Protein 8FVT (pdb70)

B-factor: mean 85.94, std 16.68, range [50.38, 164.22]

Foldseek 3Di:
DLVVLVVLQVVLVVLQVVLVVLLVVLQVCVVVVPPPVVVLVVSLVVLVVSLVVLVVSLVVLVVVCVPPNDVSSVNSNVSSVSSNVSSVSSNVSSVD/DLVVLVVLQVVLVVLQVVLVVLLVVLLVCLVDVPQDPVRLVVSLVVLVVSLVVLVVSLVVLVVVCVVPVDPSSVVSNVSSVSSNVSSVSSNVSSVD

Structure (mmCIF, N/CA/C/O backbone):
data_8FVT
#
_entry.id   8FVT
#
_cell.length_a   67.678
_cell.length_b   67.678
_cell.length_c   82.374
_cell.angle_alpha   90.000
_cell.angle_beta   90.000
_cell.angle_gamma   90.000
#
_symmetry.space_group_name_H-M   'I 4'
#
loop_
_atom_site.group_PDB
_atom_site.id
_atom_site.type_symbol
_atom_site.label_atom_id
_atom_site.label_alt_id
_atom_site.label_comp_id
_atom_site.label_asym_id
_atom_site.label_entity_id
_atom_site.label_seq_id
_atom_site.pdbx_PDB_ins_code
_atom_site.Cartn_x
_atom_site.Cartn_y
_atom_site.Cartn_z
_atom_site.occupancy
_atom_site.B_iso_or_equiv
_atom_site.auth_seq_id
_atom_site.auth_comp_id
_atom_site.auth_asym_id
_atom_site.auth_atom_id
_atom_site.pdbx_PDB_model_num
ATOM 1 N N . LEU A 1 2 ? 23.86060 -46.15451 -6.24492 1.000 86.03518 2 LEU A N 1
ATOM 2 C CA . LEU A 1 2 ? 23.61189 -44.89271 -5.55859 1.000 88.60893 2 LEU A CA 1
ATOM 3 C C . LEU A 1 2 ? 22.91629 -43.85524 -6.43211 1.000 91.92960 2 LEU A C 1
ATOM 4 O O . LEU A 1 2 ? 22.12295 -43.06038 -5.92567 1.000 101.17931 2 LEU A O 1
ATOM 9 N N . GLU A 1 3 ? 23.25201 -43.81828 -7.72566 1.000 96.07240 3 GLU A N 1
ATOM 10 C CA . GLU A 1 3 ? 22.54521 -42.92780 -8.63845 1.000 95.19357 3 GLU A CA 1
ATOM 11 C C . GLU A 1 3 ? 21.06888 -43.27330 -8.70602 1.000 100.03705 3 GLU A C 1
ATOM 12 O O . GLU A 1 3 ? 20.23560 -42.39319 -8.94614 1.000 101.83987 3 GLU A O 1
ATOM 18 N N . GLU A 1 4 ? 20.72801 -44.54631 -8.49313 1.000 99.45664 4 GLU A N 1
ATOM 19 C CA . GLU A 1 4 ? 19.32388 -44.93383 -8.44308 1.000 95.68318 4 GLU A CA 1
ATOM 20 C C . GLU A 1 4 ? 18.66162 -44.42779 -7.16805 1.000 93.13842 4 GLU A C 1
ATOM 21 O O . GLU A 1 4 ? 17.47383 -44.08630 -7.17468 1.000 95.93403 4 GLU A O 1
ATOM 27 N N . GLU A 1 5 ? 19.40752 -44.37404 -6.06147 1.000 86.25813 5 GLU A N 1
ATOM 28 C CA . GLU A 1 5 ? 18.84662 -43.81255 -4.83709 1.000 81.48286 5 GLU A CA 1
ATOM 29 C C . GLU A 1 5 ? 18.63184 -42.31348 -4.98246 1.000 93.62527 5 GLU A C 1
ATOM 30 O O . GLU A 1 5 ? 17.63527 -41.76822 -4.49272 1.000 101.62273 5 GLU A O 1
ATOM 36 N N . ALA A 1 6 ? 19.55262 -41.63320 -5.67142 1.000 96.78569 6 ALA A N 1
ATOM 37 C CA . ALA A 1 6 ? 19.38832 -40.20777 -5.93188 1.000 91.87736 6 ALA A CA 1
ATOM 38 C C . ALA A 1 6 ? 18.23327 -39.94255 -6.88890 1.000 96.01563 6 ALA A C 1
ATOM 39 O O . ALA A 1 6 ? 17.57362 -38.90190 -6.78529 1.000 95.24871 6 ALA A O 1
ATOM 41 N N . ARG A 1 7 ? 17.97805 -40.86574 -7.82289 1.000 99.93501 7 ARG A N 1
ATOM 42 C CA . ARG A 1 7 ? 16.84476 -40.72106 -8.73362 1.000 99.76270 7 ARG A CA 1
ATOM 43 C C . ARG A 1 7 ? 15.51836 -40.83408 -7.98713 1.000 93.51932 7 ARG A C 1
ATOM 44 O O . ARG A 1 7 ? 14.56013 -40.11756 -8.30208 1.000 93.63968 7 ARG A O 1
ATOM 52 N N . GLU A 1 8 ? 15.43657 -41.73388 -7.00114 1.000 89.08118 8 GLU A N 1
ATOM 53 C CA . GLU A 1 8 ? 14.21388 -41.83615 -6.21023 1.000 88.99595 8 GLU A CA 1
ATOM 54 C C . GLU A 1 8 ? 14.06590 -40.65513 -5.26062 1.000 81.23151 8 GLU A C 1
ATOM 55 O O . GLU A 1 8 ? 12.94016 -40.23549 -4.96941 1.000 86.36373 8 GLU A O 1
ATOM 61 N N . LEU A 1 9 ? 15.18125 -40.11081 -4.76610 1.000 74.75557 9 LEU A N 1
ATOM 62 C CA . LEU A 1 9 ? 15.11128 -38.89014 -3.97008 1.000 67.02071 9 LEU A CA 1
ATOM 63 C C . LEU A 1 9 ? 14.62687 -37.71662 -4.80943 1.000 68.60927 9 LEU A C 1
ATOM 64 O O . LEU A 1 9 ? 13.75248 -36.95693 -4.37873 1.000 77.41692 9 LEU A O 1
ATOM 69 N N . ALA A 1 10 ? 15.17768 -37.55653 -6.01433 1.000 71.61043 10 ALA A N 1
ATOM 70 C CA . ALA A 1 10 ? 14.76447 -36.45546 -6.87854 1.000 68.90555 10 ALA A CA 1
ATOM 71 C C . ALA A 1 10 ? 13.29344 -36.57166 -7.25672 1.000 68.04071 10 ALA A C 1
ATOM 72 O O . ALA A 1 10 ? 12.53100 -35.60966 -7.11697 1.000 71.25873 10 ALA A O 1
ATOM 74 N N . GLU A 1 11 ? 12.87311 -37.74779 -7.72784 1.000 71.18480 11 GLU A N 1
ATOM 75 C CA . GLU A 1 11 ? 11.49089 -37.91065 -8.16490 1.000 69.12564 11 GLU A CA 1
ATOM 76 C C . GLU A 1 11 ? 10.51673 -37.67848 -7.01639 1.000 73.28560 11 GLU A C 1
ATOM 77 O O . GLU A 1 11 ? 9.43823 -37.10671 -7.21393 1.000 79.03364 11 GLU A O 1
ATOM 83 N N . GLU A 1 12 ? 10.88127 -38.10442 -5.80407 1.000 75.49512 12 GLU A N 1
ATOM 84 C CA . GLU A 1 12 ? 10.04370 -37.81724 -4.64311 1.000 71.16567 12 GLU A CA 1
ATOM 85 C C . GLU A 1 12 ? 9.99061 -36.32318 -4.34873 1.000 66.83930 12 GLU A C 1
ATOM 86 O O . GLU A 1 12 ? 8.95503 -35.81322 -3.90478 1.000 69.79352 12 GLU A O 1
ATOM 92 N N . ALA A 1 13 ? 11.09057 -35.60743 -4.58638 1.000 61.99599 13 ALA A N 1
ATOM 93 C CA . ALA A 1 13 ? 11.07110 -34.15813 -4.42703 1.000 61.36934 13 ALA A CA 1
ATOM 94 C C . ALA A 1 13 ? 10.17246 -33.49095 -5.46177 1.000 65.95191 13 ALA A C 1
ATOM 95 O O . ALA A 1 13 ? 9.44861 -32.54371 -5.13269 1.000 67.85279 13 ALA A O 1
ATOM 97 N N . ARG A 1 14 ? 10.20487 -33.96341 -6.71097 1.000 59.82388 14 ARG A N 1
ATOM 98 C CA . ARG A 1 14 ? 9.30559 -33.42520 -7.72752 1.000 62.62588 14 ARG A CA 1
ATOM 99 C C . ARG A 1 14 ? 7.85220 -33.55740 -7.29715 1.000 71.00466 14 ARG A C 1
ATOM 100 O O . ARG A 1 14 ? 7.02897 -32.67772 -7.57885 1.000 78.04230 14 ARG A O 1
ATOM 108 N N . GLU A 1 15 ? 7.51884 -34.65487 -6.61670 1.000 66.90863 15 GLU A N 1
ATOM 109 C CA . GLU A 1 15 ? 6.14805 -34.85893 -6.16771 1.000 58.17819 15 GLU A CA 1
ATOM 110 C C . GLU A 1 15 ? 5.76325 -33.82898 -5.11331 1.000 58.49039 15 GLU A C 1
ATOM 111 O O . GLU A 1 15 ? 4.74225 -33.14458 -5.24604 1.000 63.32795 15 GLU A O 1
ATOM 117 N N . VAL A 1 16 ? 6.58330 -33.68542 -4.06858 1.000 55.97039 16 VAL A N 1
ATOM 118 C CA . VAL A 1 16 ? 6.26683 -32.73336 -3.01126 1.000 61.95093 16 VAL A CA 1
ATOM 119 C C . VAL A 1 16 ? 6.36657 -31.29034 -3.49362 1.000 65.31725 16 VAL A C 1
ATOM 120 O O . VAL A 1 16 ? 5.67306 -30.41961 -2.95751 1.000 72.85405 16 VAL A O 1
ATOM 124 N N . ARG A 1 17 ? 7.19851 -31.00310 -4.49724 1.000 60.32651 17 ARG A N 1
ATOM 125 C CA . ARG A 1 17 ? 7.19532 -29.66235 -5.07568 1.000 56.86736 17 ARG A CA 1
ATOM 126 C C . ARG A 1 17 ? 5.85449 -29.35064 -5.72324 1.000 59.18278 17 ARG A C 1
ATOM 127 O O . ARG A 1 17 ? 5.20953 -28.35059 -5.38826 1.000 62.02411 17 ARG A O 1
ATOM 135 N N . ARG A 1 18 ? 5.42359 -30.19736 -6.66054 1.000 60.19959 18 ARG A N 1
ATOM 136 C CA . ARG A 1 18 ? 4.16439 -29.95588 -7.35563 1.000 63.34797 18 ARG A CA 1
ATOM 137 C C . ARG A 1 18 ? 3.00821 -29.84966 -6.37055 1.000 63.91856 18 ARG A C 1
ATOM 138 O O . ARG A 1 18 ? 2.17128 -28.94654 -6.47992 1.000 69.92443 18 ARG A O 1
ATOM 146 N N . ARG A 1 19 ? 2.96027 -30.75038 -5.38481 1.000 63.85219 19 ARG A N 1
ATOM 147 C CA . ARG A 1 19 ? 1.91135 -30.69156 -4.37084 1.000 61.24450 19 ARG A CA 1
ATOM 148 C C . ARG A 1 19 ? 1.98552 -29.41050 -3.54964 1.000 65.08553 19 ARG A C 1
ATOM 149 O O . ARG A 1 19 ? 0.94474 -28.85503 -3.18066 1.000 70.89817 19 ARG A O 1
ATOM 157 N N . ALA A 1 20 ? 3.19326 -28.92428 -3.25510 1.000 57.88138 20 ALA A N 1
ATOM 158 C CA . ALA A 1 20 ? 3.31029 -27.61906 -2.61673 1.000 58.63014 20 ALA A CA 1
ATOM 159 C C . ALA A 1 20 ? 2.88095 -26.50826 -3.55913 1.000 63.53778 20 ALA A C 1
ATOM 160 O O . ALA A 1 20 ? 2.26884 -25.52858 -3.12102 1.000 66.79967 20 ALA A O 1
ATOM 162 N N . GLU A 1 21 ? 3.19531 -26.64349 -4.84982 1.000 65.99895 21 GLU A N 1
ATOM 163 C CA . GLU A 1 21 ? 2.71696 -25.68304 -5.83779 1.000 69.15509 21 GLU A CA 1
ATOM 164 C C . GLU A 1 21 ? 1.19384 -25.64199 -5.86874 1.000 67.39689 21 GLU A C 1
ATOM 165 O O . GLU A 1 21 ? 0.59621 -24.56249 -5.94412 1.000 72.94505 21 GLU A O 1
ATOM 171 N N . GLU A 1 22 ? 0.54786 -26.80777 -5.79630 1.000 62.97639 22 GLU A N 1
ATOM 172 C CA . GLU A 1 22 ? -0.91065 -26.84676 -5.77421 1.000 61.29684 22 GLU A CA 1
ATOM 173 C C . GLU A 1 22 ? -1.45644 -26.21063 -4.50534 1.000 63.84837 22 GLU A C 1
ATOM 174 O O . GLU A 1 22 ? -2.38993 -25.40445 -4.55910 1.000 70.29900 22 GLU A O 1
ATOM 180 N N . LEU A 1 23 ? -0.88042 -26.56103 -3.35206 1.000 68.32811 23 LEU A N 1
ATOM 181 C CA . LEU A 1 23 ? -1.35326 -26.01676 -2.08156 1.000 70.28275 23 LEU A CA 1
ATOM 182 C C . LEU A 1 23 ? -1.16507 -24.50660 -2.01069 1.000 77.14157 23 LEU A C 1
ATOM 183 O O . LEU A 1 23 ? -2.02796 -23.79165 -1.48754 1.000 82.55862 23 LEU A O 1
ATOM 188 N N . ARG A 1 24 ? -0.03796 -24.00274 -2.51803 1.000 75.96794 24 ARG A N 1
ATOM 189 C CA . ARG A 1 24 ? 0.20805 -22.56452 -2.47881 1.000 77.75841 24 ARG A CA 1
ATOM 190 C C . ARG A 1 24 ? -0.84638 -21.80648 -3.27961 1.000 86.40290 24 ARG A C 1
ATOM 191 O O . ARG A 1 24 ? -1.40004 -20.80604 -2.80565 1.000 92.06124 24 ARG A O 1
ATOM 199 N N . ARG A 1 25 ? -1.13670 -22.27450 -4.49785 1.000 84.96551 25 ARG A N 1
ATOM 200 C CA . ARG A 1 25 ? -2.18591 -21.66585 -5.31142 1.000 76.19121 25 ARG A CA 1
ATOM 201 C C . ARG A 1 25 ? -3.52511 -21.66025 -4.58549 1.000 76.14443 25 ARG A C 1
ATOM 202 O O . ARG A 1 25 ? -4.22891 -20.64366 -4.58074 1.000 80.54863 25 ARG A O 1
ATOM 210 N N . ARG A 1 26 ? -3.89783 -22.78669 -3.96702 1.000 78.79767 26 ARG A N 1
ATOM 211 C CA . ARG A 1 26 ? -5.13821 -22.84186 -3.20221 1.000 82.19068 26 ARG A CA 1
ATOM 212 C C . ARG A 1 26 ? -5.14049 -21.82919 -2.06705 1.000 84.56862 26 ARG A C 1
ATOM 213 O O . ARG A 1 26 ? -6.19519 -21.28248 -1.72965 1.000 87.02807 26 ARG A O 1
ATOM 221 N N . ALA A 1 27 ? -3.97131 -21.55623 -1.47781 1.000 77.76367 27 ALA A N 1
ATOM 222 C CA . ALA A 1 27 ? -3.90117 -20.60296 -0.37762 1.000 83.11694 27 ALA A CA 1
ATOM 223 C C . ALA A 1 27 ? -3.93076 -19.16746 -0.88460 1.000 93.69914 27 ALA A C 1
ATOM 224 O O . ALA A 1 27 ? -4.57215 -18.30426 -0.27569 1.000 98.45458 27 ALA A O 1
ATOM 226 N N . GLU A 1 28 ? -3.25449 -18.89804 -2.00220 1.000 91.54685 28 GLU A N 1
ATOM 227 C CA . GLU A 1 28 ? -3.27249 -17.55572 -2.57216 1.000 87.63022 28 GLU A CA 1
ATOM 228 C C . GLU A 1 28 ? -4.67162 -17.17095 -3.03598 1.000 91.85817 28 GLU A C 1
ATOM 229 O O . GLU A 1 28 ? -5.14557 -16.06488 -2.74561 1.000 87.68422 28 GLU A O 1
ATOM 235 N N . GLU A 1 29 ? -5.34998 -18.07310 -3.75579 1.000 97.51343 29 GLU A N 1
ATOM 236 C CA . GLU A 1 29 ? -6.73571 -17.81158 -4.13037 1.000 104.15077 29 GLU A CA 1
ATOM 237 C C . GLU A 1 29 ? -7.60545 -17.60651 -2.89929 1.000 103.29802 29 GLU A C 1
ATOM 238 O O . GLU A 1 29 ? -8.59652 -16.87084 -2.95344 1.000 107.54109 29 GLU A O 1
ATOM 244 N N . ALA A 1 30 ? -7.24593 -18.24210 -1.78221 1.000 93.51549 30 ALA A N 1
ATOM 245 C CA . ALA A 1 30 ? -8.05256 -18.14575 -0.57197 1.000 90.32588 30 ALA A CA 1
ATOM 246 C C . ALA A 1 30 ? -7.92079 -16.77481 0.08400 1.000 97.84725 30 ALA A C 1
ATOM 247 O O . ALA A 1 30 ? -8.91146 -16.21690 0.57288 1.000 105.02258 30 ALA A O 1
ATOM 249 N N . ARG A 1 31 ? -6.70879 -16.21391 0.11341 1.000 94.93166 31 ARG A N 1
ATOM 250 C CA . ARG A 1 31 ? -6.54156 -14.89336 0.71407 1.000 97.20019 31 ARG A CA 1
ATOM 251 C C . ARG A 1 31 ? -7.21846 -13.82466 -0.13111 1.000 102.04355 31 ARG A C 1
ATOM 252 O O . ARG A 1 31 ? -7.88171 -12.92463 0.39644 1.000 109.55255 31 ARG A O 1
ATOM 260 N N . GLU A 1 32 ? -7.05906 -13.90916 -1.45080 1.000 99.70070 32 GLU A N 1
ATOM 261 C CA . GLU A 1 32 ? -7.68423 -12.93374 -2.33479 1.000 104.97767 32 GLU A CA 1
ATOM 262 C C . GLU A 1 32 ? -9.20335 -13.06257 -2.34800 1.000 101.39101 32 GLU A C 1
ATOM 263 O O . GLU A 1 32 ? -9.90347 -12.05215 -2.48081 1.000 109.09125 32 GLU A O 1
ATOM 269 N N . THR A 1 33 ? -9.73382 -14.27549 -2.17989 1.000 96.41313 33 THR A N 1
ATOM 270 C CA . THR A 1 33 ? -11.18353 -14.42797 -2.10626 1.000 97.50061 33 THR A CA 1
ATOM 271 C C . THR A 1 33 ? -11.72212 -13.97621 -0.75473 1.000 96.45559 33 THR A C 1
ATOM 272 O O . THR A 1 33 ? -12.86931 -13.52356 -0.66162 1.000 100.03206 33 THR A O 1
ATOM 276 N N . GLY A 1 34 ? -10.91312 -14.07591 0.29482 1.000 96.57735 34 GLY A N 1
ATOM 277 C CA . GLY A 1 34 ? -11.37019 -13.73882 1.62484 1.000 94.74472 34 GLY A CA 1
ATOM 278 C C . GLY A 1 34 ? -12.20761 -14.79884 2.30120 1.000 98.18263 34 GLY A C 1
ATOM 279 O O . GLY A 1 34 ? -12.74947 -14.53720 3.38228 1.000 100.95728 34 GLY A O 1
ATOM 280 N N . GLU A 1 35 ? -12.32041 -15.98810 1.71022 1.000 97.73247 35 GLU A N 1
ATOM 281 C CA . GLU A 1 35 ? -13.15507 -17.06049 2.24931 1.000 102.92991 35 GLU A CA 1
ATOM 282 C C . GLU A 1 35 ? -12.53538 -17.57191 3.54569 1.000 103.99669 35 GLU A C 1
ATOM 283 O O . GLU A 1 35 ? -11.56556 -18.33261 3.52851 1.000 96.05068 35 GLU A O 1
ATOM 289 N N . ALA A 1 36 ? -13.10699 -17.16685 4.67839 1.000 107.82718 36 ALA A N 1
ATOM 290 C CA . ALA A 1 36 ? -12.56454 -17.49719 5.99696 1.000 100.82551 36 ALA A CA 1
ATOM 291 C C . ALA A 1 36 ? -13.07657 -18.84578 6.49977 1.000 93.91070 36 ALA A C 1
ATOM 292 O O . ALA A 1 36 ? -13.36897 -19.01638 7.68162 1.000 89.35660 36 ALA A O 1
ATOM 294 N N . SER A 1 37 ? -13.18589 -19.81755 5.59363 1.000 78.97015 37 SER A N 1
ATOM 295 C CA . SER A 1 37 ? -13.53841 -21.18651 5.96207 1.000 73.16915 37 SER A CA 1
ATOM 296 C C . SER A 1 37 ? -12.43589 -21.74160 6.85036 1.000 86.11402 37 SER A C 1
ATOM 297 O O . SER A 1 37 ? -11.40638 -22.21388 6.36194 1.000 91.27185 37 SER A O 1
ATOM 300 N N . GLU A 1 38 ? -12.65353 -21.67641 8.16685 1.000 87.98862 38 GLU A N 1
ATOM 301 C CA . GLU A 1 38 ? -11.60021 -22.00136 9.12303 1.000 90.43572 38 GLU A CA 1
ATOM 302 C C . GLU A 1 38 ? -11.11388 -23.43376 8.94768 1.000 92.27949 38 GLU A C 1
ATOM 303 O O . GLU A 1 38 ? -9.92780 -23.72639 9.13931 1.000 92.44401 38 GLU A O 1
ATOM 309 N N . GLU A 1 39 ? -12.02426 -24.34045 8.59356 1.000 84.84078 39 GLU A N 1
ATOM 310 C CA . GLU A 1 39 ? -11.64101 -25.72092 8.32567 1.000 76.02782 39 GLU A CA 1
ATOM 311 C C . GLU A 1 39 ? -10.71553 -25.79741 7.11688 1.000 77.97116 39 GLU A C 1
ATOM 312 O O . GLU A 1 39 ? -9.68349 -26.47725 7.15014 1.000 76.05008 39 GLU A O 1
ATOM 318 N N . HIS A 1 40 ? -11.07754 -25.09826 6.04159 1.000 80.46659 40 HIS A N 1
ATOM 319 C CA . HIS A 1 40 ? -10.26805 -25.12188 4.82953 1.000 87.10216 40 HIS A CA 1
ATOM 320 C C . HIS A 1 40 ? -8.93858 -24.41546 5.05388 1.000 86.22338 40 HIS A C 1
ATOM 321 O O . HIS A 1 40 ? -7.89707 -24.87334 4.56972 1.000 91.58278 40 HIS A O 1
ATOM 328 N N . ALA A 1 41 ? -8.95246 -23.30798 5.80149 1.000 77.00936 41 ALA A N 1
ATOM 329 C CA . ALA A 1 41 ? -7.71430 -22.59119 6.09168 1.000 70.47020 41 ALA A CA 1
ATOM 330 C C . ALA A 1 41 ? -6.76452 -23.43936 6.92610 1.000 77.27375 41 ALA A C 1
ATOM 331 O O . ALA A 1 41 ? -5.55981 -23.49078 6.64969 1.000 79.01820 41 ALA A O 1
ATOM 333 N N . ALA A 1 42 ? -7.28800 -24.11924 7.94832 1.000 79.36121 42 ALA A N 1
ATOM 334 C CA . ALA A 1 42 ? -6.43352 -24.93440 8.80244 1.000 75.64415 42 ALA A CA 1
ATOM 335 C C . ALA A 1 42 ? -6.01278 -26.23095 8.12267 1.000 76.93016 42 ALA A C 1
ATOM 336 O O . ALA A 1 42 ? -4.92889 -26.75049 8.40937 1.000 81.39107 42 ALA A O 1
ATOM 338 N N . ALA A 1 43 ? -6.84216 -26.76580 7.22440 1.000 73.72968 43 ALA A N 1
ATOM 339 C CA . ALA A 1 43 ? -6.46039 -27.97867 6.50718 1.000 74.73647 43 ALA A CA 1
ATOM 340 C C . ALA A 1 43 ? -5.31771 -27.70999 5.53425 1.000 72.20233 43 ALA A C 1
ATOM 341 O O . ALA A 1 43 ? -4.37650 -28.50589 5.43633 1.000 72.52626 43 ALA A O 1
ATOM 343 N N . LEU A 1 44 ? -5.38539 -26.59841 4.79973 1.000 72.41318 44 LEU A N 1
ATOM 344 C CA . LEU A 1 44 ? -4.27281 -26.22332 3.93370 1.000 68.81634 44 LEU A CA 1
ATOM 345 C C . LEU A 1 44 ? -3.01038 -25.96892 4.74550 1.000 71.32747 44 LEU A C 1
ATOM 346 O O . LEU A 1 44 ? -1.92082 -26.42391 4.37590 1.000 70.23825 44 LEU A O 1
ATOM 351 N N . LEU A 1 45 ? -3.14123 -25.24092 5.85635 1.000 74.25552 45 LEU A N 1
ATOM 352 C CA . LEU A 1 45 ? -2.00479 -25.01142 6.74174 1.000 71.12908 45 LEU A CA 1
ATOM 353 C C . LEU A 1 45 ? -1.38973 -26.32419 7.21004 1.000 73.80441 45 LEU A C 1
ATOM 354 O O . LEU A 1 45 ? -0.16243 -26.48223 7.19582 1.000 70.67455 45 LEU A O 1
ATOM 359 N N . ALA A 1 46 ? -2.22760 -27.28081 7.62034 1.000 71.35603 46 ALA A N 1
ATOM 360 C CA . ALA A 1 46 ? -1.71742 -28.55922 8.10648 1.000 64.87347 46 ALA A CA 1
ATOM 361 C C . ALA A 1 46 ? -0.95757 -29.30411 7.01645 1.000 67.70887 46 ALA A C 1
ATOM 362 O O . ALA A 1 46 ? 0.17707 -29.74482 7.23321 1.000 73.24951 46 ALA A O 1
ATOM 364 N N . GLU A 1 47 ? -1.56272 -29.44991 5.83163 1.000 66.52080 47 GLU A N 1
ATOM 365 C CA . GLU A 1 47 ? -0.91218 -30.21451 4.77074 1.000 67.30789 47 GLU A CA 1
ATOM 366 C C . GLU A 1 47 ? 0.32339 -29.49804 4.23959 1.000 70.08473 47 GLU A C 1
ATOM 367 O O . GLU A 1 47 ? 1.25454 -30.15231 3.75847 1.000 73.42757 47 GLU A O 1
ATOM 373 N N . ALA A 1 48 ? 0.35448 -28.16467 4.31405 1.000 64.28058 48 ALA A N 1
ATOM 374 C CA . ALA A 1 48 ? 1.55660 -27.43559 3.92061 1.000 59.19935 48 ALA A CA 1
ATOM 375 C C . ALA A 1 48 ? 2.67522 -27.62698 4.93645 1.000 60.83219 48 ALA A C 1
ATOM 376 O O . ALA A 1 48 ? 3.84124 -27.79619 4.56072 1.000 63.22797 48 ALA A O 1
ATOM 378 N N . ALA A 1 49 ? 2.34143 -27.59589 6.22811 1.000 64.25324 49 ALA A N 1
ATOM 379 C CA . ALA A 1 49 ? 3.34939 -27.83404 7.25491 1.000 62.65092 49 ALA A CA 1
ATOM 380 C C . ALA A 1 49 ? 3.94842 -29.22749 7.12618 1.000 63.28341 49 ALA A C 1
ATOM 381 O O . ALA A 1 49 ? 5.17282 -29.38986 7.18261 1.000 66.15554 49 ALA A O 1
ATOM 383 N N . VAL A 1 50 ? 3.09898 -30.24271 6.95357 1.000 60.43909 50 VAL A N 1
ATOM 384 C CA . VAL A 1 50 ? 3.57978 -31.61278 6.80192 1.000 59.33519 50 VAL A CA 1
ATOM 385 C C . VAL A 1 50 ? 4.38902 -31.76490 5.51788 1.000 68.16367 50 VAL A C 1
ATOM 386 O O . VAL A 1 50 ? 5.42549 -32.44101 5.49760 1.000 69.36864 50 VAL A O 1
ATOM 390 N N . LEU A 1 51 ? 3.93432 -31.14373 4.42763 1.000 68.90937 51 LEU A N 1
ATOM 391 C CA . LEU A 1 51 ? 4.69867 -31.19579 3.18680 1.000 58.18133 51 LEU A CA 1
ATOM 392 C C . LEU A 1 51 ? 6.08501 -30.59412 3.37639 1.000 63.59807 51 LEU A C 1
ATOM 393 O O . LEU A 1 51 ? 7.06203 -31.07118 2.78687 1.000 65.56462 51 LEU A O 1
ATOM 398 N N . GLU A 1 52 ? 6.19412 -29.55341 4.20828 1.000 59.83386 52 GLU A N 1
ATOM 399 C CA . GLU A 1 52 ? 7.49883 -28.95026 4.46511 1.000 66.88613 52 GLU A CA 1
ATOM 400 C C . GLU A 1 52 ? 8.41116 -29.92393 5.20187 1.000 68.84501 52 GLU A C 1
ATOM 401 O O . GLU A 1 52 ? 9.57499 -30.10523 4.82396 1.000 70.83990 52 GLU A O 1
ATOM 407 N N . LEU A 1 53 ? 7.89458 -30.56599 6.25549 1.000 66.05318 53 LEU A N 1
ATOM 408 C CA . LEU A 1 53 ? 8.69223 -31.53863 6.99660 1.000 56.53057 53 LEU A CA 1
ATOM 409 C C . LEU A 1 53 ? 9.17284 -32.66544 6.09221 1.000 63.03211 53 LEU A C 1
ATOM 410 O O . LEU A 1 53 ? 10.31608 -33.11793 6.21416 1.000 69.16308 53 LEU A O 1
ATOM 415 N N . LYS A 1 54 ? 8.31932 -33.12648 5.17219 1.000 61.43263 54 LYS A N 1
ATOM 416 C CA . LYS A 1 54 ? 8.76197 -34.10285 4.18119 1.000 56.24455 54 LYS A CA 1
ATOM 417 C C . LYS A 1 54 ? 9.87252 -33.53029 3.31070 1.000 60.61507 54 LYS A C 1
ATOM 418 O O . LYS A 1 54 ? 10.84369 -34.22594 2.99167 1.000 60.11445 54 LYS A O 1
ATOM 424 N N . ALA A 1 55 ? 9.75120 -32.25708 2.92484 1.000 60.96264 55 ALA A N 1
ATOM 425 C CA . ALA A 1 55 ? 10.77780 -31.63648 2.09486 1.000 61.41695 55 ALA A CA 1
ATOM 426 C C . ALA A 1 55 ? 12.09493 -31.49285 2.84240 1.000 56.46933 55 ALA A C 1
ATOM 427 O O . ALA A 1 55 ? 13.16223 -31.68464 2.25187 1.000 65.22428 55 ALA A O 1
ATOM 429 N N . VAL A 1 56 ? 12.04182 -31.15576 4.13155 1.000 53.05191 56 VAL A N 1
ATOM 430 C CA . VAL A 1 56 ? 13.25812 -31.08028 4.93458 1.000 57.50733 56 VAL A CA 1
ATOM 431 C C . VAL A 1 56 ? 13.89864 -32.45668 5.07191 1.000 68.82170 56 VAL A C 1
ATOM 432 O O . VAL A 1 56 ? 15.12370 -32.59714 4.96632 1.000 74.30315 56 VAL A O 1
ATOM 436 N N . LEU A 1 57 ? 13.08807 -33.49327 5.31427 1.000 69.72830 57 LEU A N 1
ATOM 437 C CA . LEU A 1 57 ? 13.63047 -34.84760 5.38496 1.000 66.79293 57 LEU A CA 1
ATOM 438 C C . LEU A 1 57 ? 14.27809 -35.24294 4.06405 1.000 66.42373 57 LEU A C 1
ATOM 439 O O . LEU A 1 57 ? 15.39820 -35.76691 4.04355 1.000 69.62457 57 LEU A O 1
ATOM 444 N N . LEU A 1 58 ? 13.59414 -34.97950 2.94866 1.000 61.48887 58 LEU A N 1
ATOM 445 C CA . LEU A 1 58 ? 14.17427 -35.25682 1.64014 1.000 60.41627 58 LEU A CA 1
ATOM 446 C C . LEU A 1 58 ? 15.45542 -34.45538 1.43122 1.000 70.34777 58 LEU A C 1
ATOM 447 O O . LEU A 1 58 ? 16.43872 -34.96955 0.88301 1.000 78.02782 58 LEU A O 1
ATOM 452 N N . GLU A 1 59 ? 15.46046 -33.19456 1.87323 1.000 69.42458 59 GLU A N 1
ATOM 453 C CA . GLU A 1 59 ? 16.63604 -32.33707 1.73516 1.000 74.78646 59 GLU A CA 1
ATOM 454 C C . GLU A 1 59 ? 17.84855 -32.95185 2.42242 1.000 76.88718 59 GLU A C 1
ATOM 455 O O . GLU A 1 59 ? 18.89105 -33.17995 1.79608 1.000 75.49704 59 GLU A O 1
ATOM 461 N N . LEU A 1 60 ? 17.72480 -33.22705 3.72334 1.000 71.54588 60 LEU A N 1
ATOM 462 C CA . LEU A 1 60 ? 18.85493 -33.73947 4.48699 1.000 65.36013 60 LEU A CA 1
ATOM 463 C C . LEU A 1 60 ? 19.26625 -35.12532 4.01654 1.000 73.52402 60 LEU A C 1
ATOM 464 O O . LEU A 1 60 ? 20.43965 -35.49437 4.13589 1.000 75.93970 60 LEU A O 1
ATOM 469 N N . GLU A 1 61 ? 18.32274 -35.90695 3.48864 1.000 76.54065 61 GLU A N 1
ATOM 470 C CA . GLU A 1 61 ? 18.68983 -37.19389 2.91231 1.000 77.97477 61 GLU A CA 1
ATOM 471 C C . GLU A 1 61 ? 19.51187 -37.00240 1.64572 1.000 78.59110 61 GLU A C 1
ATOM 472 O O . GLU A 1 61 ? 20.41140 -37.79820 1.35528 1.000 83.90834 61 GLU A O 1
ATOM 478 N N . ALA A 1 62 ? 19.22340 -35.94514 0.88507 1.000 74.75205 62 ALA A N 1
ATOM 479 C CA . ALA A 1 62 ? 20.04330 -35.63369 -0.27980 1.000 76.07376 62 ALA A CA 1
ATOM 480 C C . ALA A 1 62 ? 21.42941 -35.15806 0.13504 1.000 80.02528 62 ALA A C 1
ATOM 481 O O . ALA A 1 62 ? 22.42500 -35.48529 -0.52204 1.000 85.86362 62 ALA A O 1
ATOM 483 N N . ARG A 1 63 ? 21.51518 -34.37960 1.21837 1.000 80.98511 63 ARG A N 1
ATOM 484 C CA . ARG A 1 63 ? 22.82186 -34.00720 1.75123 1.000 82.20296 63 ARG A CA 1
ATOM 485 C C . ARG A 1 63 ? 23.61488 -35.24632 2.14690 1.000 84.97960 63 ARG A C 1
ATOM 486 O O . ARG A 1 63 ? 24.82453 -35.32212 1.90492 1.000 90.64601 63 ARG A O 1
ATOM 494 N N . ARG A 1 64 ? 22.94496 -36.23821 2.74043 1.000 79.97143 64 ARG A N 1
ATOM 495 C CA . ARG A 1 64 ? 23.63460 -37.46667 3.11805 1.000 82.67302 64 ARG A CA 1
ATOM 496 C C . ARG A 1 64 ? 24.10384 -38.22522 1.88078 1.000 83.89600 64 ARG A C 1
ATOM 497 O O . ARG A 1 64 ? 25.22068 -38.75510 1.85634 1.000 88.70806 64 ARG A O 1
ATOM 505 N N . LEU A 1 65 ? 23.27388 -38.26509 0.83427 1.000 83.92706 65 LEU A N 1
ATOM 506 C CA . LEU A 1 65 ? 23.65348 -38.90937 -0.41968 1.000 84.11769 65 LEU A CA 1
ATOM 507 C C . LEU A 1 65 ? 24.66218 -38.09983 -1.22026 1.000 83.08875 65 LEU A C 1
ATOM 508 O O . LEU A 1 65 ? 25.13590 -38.58016 -2.25616 1.000 86.84066 65 LEU A O 1
ATOM 513 N N . LEU A 1 66 ? 24.98290 -36.88621 -0.78560 1.000 84.41697 66 LEU A N 1
ATOM 514 C CA . LEU A 1 66 ? 26.03444 -36.10077 -1.41298 1.000 84.91762 66 LEU A CA 1
ATOM 515 C C . LEU A 1 66 ? 27.33602 -36.16452 -0.62663 1.000 87.31805 66 LEU A C 1
ATOM 516 O O . LEU A 1 66 ? 28.41609 -36.07611 -1.22216 1.000 82.83884 66 LEU A O 1
ATOM 521 N N . LYS A 1 67 ? 27.24701 -36.34001 0.69682 1.000 92.03753 67 LYS A N 1
ATOM 522 C CA . LYS A 1 67 ? 28.42098 -36.69083 1.49124 1.000 92.48687 67 LYS A CA 1
ATOM 523 C C . LYS A 1 67 ? 29.06690 -37.95903 0.94900 1.000 98.27603 67 LYS A C 1
ATOM 524 O O . LYS A 1 67 ? 30.24590 -37.96116 0.57515 1.000 108.11029 67 LYS A O 1
ATOM 530 N N . GLU A 1 68 ? 28.30500 -39.04795 0.89099 1.000 89.60471 68 GLU A N 1
ATOM 531 C CA . GLU A 1 68 ? 28.70718 -40.17530 0.06801 1.000 85.02389 68 GLU A CA 1
ATOM 532 C C . GLU A 1 68 ? 28.63655 -39.76735 -1.39928 1.000 89.29785 68 GLU A C 1
ATOM 533 O O . GLU A 1 68 ? 27.91015 -38.84245 -1.77343 1.000 93.72074 68 GLU A O 1
ATOM 539 N N . SER A 1 69 ? 29.40800 -40.46206 -2.23477 1.000 88.35911 69 SER A N 1
ATOM 540 C CA . SER A 1 69 ? 29.47341 -40.12416 -3.65255 1.000 97.80473 69 SER A CA 1
ATOM 541 C C . SER A 1 69 ? 29.90592 -38.67684 -3.85500 1.000 105.14377 69 SER A C 1
ATOM 542 O O . SER A 1 69 ? 31.07402 -38.32977 -3.64746 1.000 97.79153 69 SER A O 1
ATOM 545 N N . GLY A 1 70 ? 28.96237 -37.82492 -4.24328 1.000 109.03861 70 GLY A N 1
ATOM 546 C CA . GLY A 1 70 ? 29.27958 -36.45958 -4.60418 1.000 109.23311 70 GLY A CA 1
ATOM 547 C C . GLY A 1 70 ? 29.02996 -36.19616 -6.07404 1.000 113.68152 70 GLY A C 1
ATOM 548 O O . GLY A 1 70 ? 29.67641 -35.33332 -6.67614 1.000 108.64935 70 GLY A O 1
ATOM 549 N N . GLY A 1 71 ? 28.08230 -36.94043 -6.66483 1.000 110.82967 71 GLY A N 1
ATOM 550 C CA . GLY A 1 71 ? 27.80940 -36.82933 -8.08178 1.000 106.66108 71 GLY A CA 1
ATOM 551 C C . GLY A 1 71 ? 26.79622 -35.74604 -8.41992 1.000 112.52446 71 GLY A C 1
ATOM 552 O O . GLY A 1 71 ? 26.18484 -35.12784 -7.54777 1.000 113.01780 71 GLY A O 1
ATOM 553 N N . GLU A 1 72 ? 26.62898 -35.52544 -9.72781 1.000 108.75707 72 GLU A N 1
ATOM 554 C CA . GLU A 1 72 ? 25.68467 -34.51761 -10.19938 1.000 110.12584 72 GLU A CA 1
ATOM 555 C C . GLU A 1 72 ? 24.23934 -34.94973 -9.97904 1.000 109.17091 72 GLU A C 1
ATOM 556 O O . GLU A 1 72 ? 23.36110 -34.09731 -9.79910 1.000 99.28957 72 GLU A O 1
ATOM 562 N N . VAL A 1 73 ? 23.97358 -36.25922 -9.98479 1.000 112.15276 73 VAL A N 1
ATOM 563 C CA . VAL A 1 73 ? 22.61035 -36.73883 -9.78042 1.000 104.70387 73 VAL A CA 1
ATOM 564 C C . VAL A 1 73 ? 22.16954 -36.51621 -8.33847 1.000 96.76888 73 VAL A C 1
ATOM 565 O O . VAL A 1 73 ? 21.00019 -36.20210 -8.08370 1.000 93.26945 73 VAL A O 1
ATOM 569 N N . ALA A 1 74 ? 23.08356 -36.66769 -7.37515 1.000 96.18600 74 ALA A N 1
ATOM 570 C CA . ALA A 1 74 ? 22.78199 -36.28111 -6.00410 1.000 94.20457 74 ALA A CA 1
ATOM 571 C C . ALA A 1 74 ? 22.68158 -34.77172 -5.87140 1.000 92.80787 74 ALA A C 1
ATOM 572 O O . ALA A 1 74 ? 21.86452 -34.27308 -5.08969 1.000 85.48458 74 ALA A O 1
ATOM 574 N N . ARG A 1 75 ? 23.49439 -34.03792 -6.63306 1.000 99.07232 75 ARG A N 1
ATOM 575 C CA . ARG A 1 75 ? 23.42649 -32.58312 -6.60792 1.000 95.04976 75 ARG A CA 1
ATOM 576 C C . ARG A 1 75 ? 22.06945 -32.09301 -7.09325 1.000 86.59753 75 ARG A C 1
ATOM 577 O O . ARG A 1 75 ? 21.43032 -31.26089 -6.43943 1.000 91.14553 75 ARG A O 1
ATOM 585 N N . GLU A 1 76 ? 21.60538 -32.60883 -8.23424 1.000 83.55474 76 GLU A N 1
ATOM 586 C CA . GLU A 1 76 ? 20.30125 -32.19698 -8.74263 1.000 82.56365 76 GLU A CA 1
ATOM 587 C C . GLU A 1 76 ? 19.18438 -32.58157 -7.77760 1.000 81.70814 76 GLU A C 1
ATOM 588 O O . GLU A 1 76 ? 18.22725 -31.82051 -7.59738 1.000 85.01883 76 GLU A O 1
ATOM 594 N N . ALA A 1 77 ? 19.29377 -33.74586 -7.13108 1.000 78.21325 77 ALA A N 1
ATOM 595 C CA . ALA A 1 77 ? 18.27379 -34.13982 -6.16359 1.000 72.41572 77 ALA A CA 1
ATOM 596 C C . ALA A 1 77 ? 18.23883 -33.19605 -4.97038 1.000 69.62503 77 ALA A C 1
ATOM 597 O O . ALA A 1 77 ? 17.20044 -33.06460 -4.31236 1.000 68.72255 77 ALA A O 1
ATOM 599 N N . LEU A 1 78 ? 19.36105 -32.54008 -4.66741 1.000 77.16774 78 LEU A N 1
ATOM 600 C CA . LEU A 1 78 ? 19.38107 -31.59870 -3.55215 1.000 80.98968 78 LEU A CA 1
ATOM 601 C C . LEU A 1 78 ? 18.69087 -30.29478 -3.92994 1.000 79.68664 78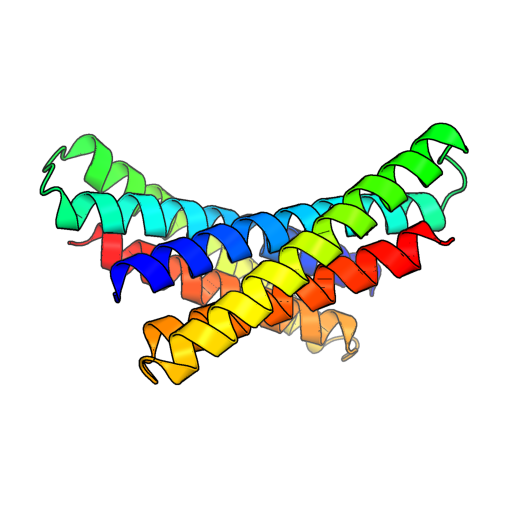 LEU A C 1
ATOM 602 O O . LEU A 1 78 ? 17.92744 -29.73134 -3.13535 1.000 77.30929 78 LEU A O 1
ATOM 607 N N . GLU A 1 79 ? 18.94976 -29.79954 -5.14088 1.000 81.27776 79 GLU A N 1
ATOM 608 C CA . GLU A 1 79 ? 18.28075 -28.58665 -5.59121 1.000 78.21602 79 GLU A CA 1
ATOM 609 C C . GLU A 1 79 ? 16.77264 -28.78299 -5.62820 1.000 80.39759 79 GLU A C 1
ATOM 610 O O . GLU A 1 79 ? 16.01964 -27.93229 -5.14231 1.000 82.61196 79 GLU A O 1
ATOM 616 N N . LEU A 1 80 ? 16.31411 -29.91094 -6.18294 1.000 83.22046 80 LEU A N 1
ATOM 617 C CA . LEU A 1 80 ? 14.88093 -30.17243 -6.26301 1.000 76.35664 80 LEU A CA 1
ATOM 618 C C . LEU A 1 80 ? 14.24739 -30.25066 -4.88251 1.000 72.26737 80 LEU A C 1
ATOM 619 O O . LEU A 1 80 ? 13.12137 -29.77926 -4.69776 1.000 72.56982 80 LEU A O 1
ATOM 624 N N . ALA A 1 81 ? 14.94566 -30.83802 -3.90803 1.000 72.78340 81 ALA A N 1
ATOM 625 C CA . ALA A 1 81 ? 14.44111 -30.83396 -2.54057 1.000 72.79425 81 ALA A CA 1
ATOM 626 C C . ALA A 1 81 ? 14.38056 -29.41761 -1.98583 1.000 74.86060 81 ALA A C 1
ATOM 627 O O . ALA A 1 81 ? 13.39863 -29.04354 -1.33502 1.000 82.55181 81 ALA A O 1
ATOM 629 N N . ARG A 1 82 ? 15.41955 -28.61469 -2.23509 1.000 75.56242 82 ARG A N 1
ATOM 630 C CA . ARG A 1 82 ? 15.41508 -27.23432 -1.76053 1.000 78.69968 82 ARG A CA 1
ATOM 631 C C . ARG A 1 82 ? 14.25618 -26.45086 -2.36600 1.000 76.09011 82 ARG A C 1
ATOM 632 O O . ARG A 1 82 ? 13.54443 -25.73150 -1.65403 1.000 75.13053 82 ARG A O 1
ATOM 640 N N . GLU A 1 83 ? 14.04395 -26.58794 -3.67930 1.000 73.54450 83 GLU A N 1
ATOM 641 C CA . GLU A 1 83 ? 12.91198 -25.92467 -4.32160 1.000 72.85890 83 GLU A CA 1
ATOM 642 C C . GLU A 1 83 ? 11.59675 -26.35246 -3.68416 1.000 76.22921 83 GLU A C 1
ATOM 643 O O . GLU A 1 83 ? 10.74813 -25.50863 -3.36989 1.000 78.03119 83 GLU A O 1
ATOM 649 N N . ALA A 1 84 ? 11.41824 -27.66043 -3.47140 1.000 73.10422 84 ALA A N 1
ATOM 650 C CA . ALA A 1 84 ? 10.21630 -28.14757 -2.80274 1.000 70.01755 84 ALA A CA 1
ATOM 651 C C . ALA A 1 84 ? 10.07574 -27.54568 -1.41047 1.000 77.44393 84 ALA A C 1
ATOM 652 O O . ALA A 1 84 ? 8.97180 -27.16020 -1.00765 1.000 77.98605 84 ALA A O 1
ATOM 654 N N . ARG A 1 85 ? 11.18108 -27.45066 -0.66145 1.000 82.43232 85 ARG A N 1
ATOM 655 C CA . ARG A 1 85 ? 11.12646 -26.80682 0.64973 1.000 80.24722 85 ARG A CA 1
ATOM 656 C C . ARG A 1 85 ? 10.69875 -25.35235 0.52396 1.000 85.10432 85 ARG A C 1
ATOM 657 O O . ARG A 1 85 ? 9.90874 -24.85555 1.33562 1.000 83.12945 85 ARG A O 1
ATOM 665 N N . ARG A 1 86 ? 11.21010 -24.65444 -0.49131 1.000 79.16411 86 ARG A N 1
ATOM 666 C CA . ARG A 1 86 ? 10.85937 -23.25138 -0.66413 1.000 71.42307 86 ARG A CA 1
ATOM 667 C C . ARG A 1 86 ? 9.40804 -23.09079 -1.09226 1.000 76.03478 86 ARG A C 1
ATOM 668 O O . ARG A 1 86 ? 8.70829 -22.19807 -0.60079 1.000 83.61120 86 ARG A O 1
ATOM 676 N N . GLU A 1 87 ? 8.93064 -23.94486 -1.99886 1.000 73.09043 87 GLU A N 1
ATOM 677 C CA . GLU A 1 87 ? 7.52772 -23.86011 -2.38551 1.000 78.61564 87 GLU A CA 1
ATOM 678 C C . GLU A 1 87 ? 6.60383 -24.20685 -1.22551 1.000 82.44600 87 GLU A C 1
ATOM 679 O O . GLU A 1 87 ? 5.48802 -23.67956 -1.14580 1.000 85.95871 87 GLU A O 1
ATOM 685 N N . ALA A 1 88 ? 7.04597 -25.07911 -0.31701 1.000 74.55436 88 ALA A N 1
ATOM 686 C CA . ALA A 1 88 ? 6.21232 -25.42384 0.82941 1.000 76.48786 88 ALA A CA 1
ATOM 687 C C . ALA A 1 88 ? 6.16744 -24.28806 1.84596 1.000 87.17422 88 ALA A C 1
ATOM 688 O O . ALA A 1 88 ? 5.10601 -24.00044 2.41234 1.000 92.57642 88 ALA A O 1
ATOM 690 N N . ARG A 1 89 ? 7.30965 -23.63723 2.09993 1.000 86.55356 89 ARG A N 1
ATOM 691 C CA . ARG A 1 89 ? 7.32051 -22.48377 2.99765 1.000 82.56511 89 ARG A CA 1
ATOM 692 C C . ARG A 1 89 ? 6.42682 -21.36872 2.47091 1.000 79.24763 89 ARG A C 1
ATOM 693 O O . ARG A 1 89 ? 5.80553 -20.64428 3.25714 1.000 78.52612 89 ARG A O 1
ATOM 701 N N . GLU A 1 90 ? 6.34681 -21.21825 1.14609 1.000 74.11718 90 GLU A N 1
ATOM 702 C CA . GLU A 1 90 ? 5.45282 -20.22026 0.56982 1.000 73.31531 90 GLU A CA 1
ATOM 703 C C . GLU A 1 90 ? 3.99475 -20.61725 0.75466 1.000 82.12062 90 GLU A C 1
ATOM 704 O O . GLU A 1 90 ? 3.16012 -19.77875 1.11155 1.000 94.96474 90 GLU A O 1
ATOM 710 N N . ALA A 1 91 ? 3.66579 -21.88806 0.50555 1.000 81.29030 91 ALA A N 1
ATOM 711 C CA . ALA A 1 91 ? 2.31823 -22.36996 0.79234 1.000 82.17302 91 ALA A CA 1
ATOM 712 C C . ALA A 1 91 ? 1.98666 -22.23512 2.27222 1.000 84.18447 91 ALA A C 1
ATOM 713 O O . ALA A 1 91 ? 0.82793 -21.99795 2.63294 1.000 79.84141 91 ALA A O 1
ATOM 715 N N . LEU A 1 92 ? 2.99121 -22.39112 3.13655 1.000 86.96410 92 LEU A N 1
ATOM 716 C CA . LEU A 1 92 ? 2.82891 -22.13830 4.56428 1.000 85.53518 92 LEU A CA 1
ATOM 717 C C . LEU A 1 92 ? 2.39913 -20.70293 4.83293 1.000 91.68487 92 LEU A C 1
ATOM 718 O O . LEU A 1 92 ? 1.32499 -20.45123 5.39016 1.000 90.70047 92 LEU A O 1
ATOM 723 N N . GLU A 1 93 ? 3.25928 -19.74882 4.47144 1.000 88.76193 93 GLU A N 1
ATOM 724 C CA . GLU A 1 93 ? 2.99147 -18.34627 4.76228 1.000 88.76093 93 GLU A CA 1
ATOM 725 C C . GLU A 1 93 ? 1.71673 -17.86698 4.08260 1.000 92.13583 93 GLU A C 1
ATOM 726 O O . GLU A 1 93 ? 1.01619 -17.00085 4.61763 1.000 99.88040 93 GLU A O 1
ATOM 732 N N . ALA A 1 94 ? 1.39369 -18.42202 2.91314 1.000 94.01577 94 ALA A N 1
ATOM 733 C CA . ALA A 1 94 ? 0.14664 -18.06572 2.24742 1.000 95.02447 94 ALA A CA 1
ATOM 734 C C . ALA A 1 94 ? -1.05990 -18.66622 2.95637 1.000 96.08630 94 ALA A C 1
ATOM 735 O O . ALA A 1 94 ? -2.16584 -18.12329 2.85841 1.000 97.48998 94 ALA A O 1
ATOM 737 N N . ALA A 1 95 ? -0.87458 -19.77998 3.66830 1.000 97.35382 95 ALA A N 1
ATOM 738 C CA . ALA A 1 95 ? -1.96373 -20.35284 4.44824 1.000 96.26473 95 ALA A CA 1
ATOM 739 C C . ALA A 1 95 ? -2.18403 -19.62025 5.76437 1.000 93.87000 95 ALA A C 1
ATOM 740 O O . ALA A 1 95 ? -3.30728 -19.62556 6.27976 1.000 90.31150 95 ALA A O 1
ATOM 742 N N . GLU A 1 96 ? -1.14286 -18.98653 6.31288 1.000 95.62051 96 GLU A N 1
ATOM 743 C CA . GLU A 1 96 ? -1.30322 -18.23008 7.55071 1.000 96.62390 96 GLU A CA 1
ATOM 744 C C . GLU A 1 96 ? -2.23199 -17.03554 7.35997 1.000 94.62253 96 GLU A C 1
ATOM 745 O O . GLU A 1 96 ? -2.93663 -16.64272 8.29767 1.000 86.52676 96 GLU A O 1
ATOM 751 N N . GLU A 1 97 ? -2.25877 -16.46046 6.16077 1.000 95.07862 97 GLU A N 1
ATOM 752 C CA . GLU A 1 97 ? -3.10568 -15.30791 5.86977 1.000 92.17812 97 GLU A CA 1
ATOM 753 C C . GLU A 1 97 ? -4.48713 -15.73364 5.38360 1.000 91.68707 97 GLU A C 1
ATOM 754 O O . GLU A 1 97 ? -5.38419 -15.98788 6.18918 1.000 96.05870 97 GLU A O 1
ATOM 760 N N . LEU B 1 2 ? -2.22896 -7.04671 -15.12771 1.000 89.85907 2 LEU B N 1
ATOM 761 C CA . LEU B 1 2 ? -1.20012 -7.73910 -15.89355 1.000 91.03343 2 LEU B CA 1
ATOM 762 C C . LEU B 1 2 ? -0.40673 -8.70766 -15.02178 1.000 99.58194 2 LEU B C 1
ATOM 763 O O . LEU B 1 2 ? 0.11566 -9.70760 -15.51168 1.000 105.04671 2 LEU B O 1
ATOM 768 N N . GLU B 1 3 ? -0.32343 -8.40174 -13.72348 1.000 106.07714 3 GLU B N 1
ATOM 769 C CA . GLU B 1 3 ? 0.36881 -9.28505 -12.78936 1.000 98.56110 3 GLU B CA 1
ATOM 770 C C . GLU B 1 3 ? -0.39553 -10.58829 -12.58262 1.000 100.80722 3 GLU B C 1
ATOM 771 O O . GLU B 1 3 ? 0.20882 -11.61360 -12.24798 1.000 98.78525 3 GLU B O 1
ATOM 777 N N . GLU B 1 4 ? -1.71936 -10.56035 -12.75848 1.000 106.57782 4 GLU B N 1
ATOM 778 C CA . GLU B 1 4 ? -2.50768 -11.78829 -12.74287 1.000 102.84678 4 GLU B CA 1
ATOM 779 C C . GLU B 1 4 ? -2.26152 -12.63195 -13.98392 1.000 98.73142 4 GLU B C 1
ATOM 780 O O . GLU B 1 4 ? -2.34292 -13.86451 -13.92090 1.000 101.21952 4 GLU B O 1
ATOM 786 N N . GLU B 1 5 ? -1.96666 -11.99394 -15.11607 1.000 95.53046 5 GLU B N 1
ATOM 787 C CA . GLU B 1 5 ? -1.65453 -12.75459 -16.31879 1.000 98.38844 5 GLU B CA 1
ATOM 788 C C . GLU B 1 5 ? -0.36228 -13.54393 -16.14544 1.000 100.65774 5 GLU B C 1
ATOM 789 O O . GLU B 1 5 ? -0.26845 -14.69529 -16.58613 1.000 101.83437 5 GLU B O 1
ATOM 795 N N . ALA B 1 6 ? 0.63499 -12.95232 -15.48252 1.000 99.39039 6 ALA B N 1
ATOM 796 C CA . ALA B 1 6 ? 1.88318 -13.66493 -15.23454 1.000 85.74983 6 ALA B CA 1
ATOM 797 C C . ALA B 1 6 ? 1.69107 -14.80973 -14.24676 1.000 80.24451 6 ALA B C 1
ATOM 798 O O . ALA B 1 6 ? 2.38279 -15.82929 -14.34297 1.000 79.25610 6 ALA B O 1
ATOM 800 N N . ARG B 1 7 ? 0.76372 -14.66355 -13.29660 1.000 81.37916 7 ARG B N 1
ATOM 801 C CA . ARG B 1 7 ? 0.45238 -15.76526 -12.39095 1.000 81.40082 7 ARG B CA 1
ATOM 802 C C . ARG B 1 7 ? -0.13587 -16.94697 -13.15579 1.000 85.19111 7 ARG B C 1
ATOM 803 O O . ARG B 1 7 ? 0.18944 -18.10550 -12.87049 1.000 84.34860 7 ARG B O 1
ATOM 811 N N . GLU B 1 8 ? -1.00226 -16.67234 -14.13536 1.000 86.29066 8 GLU B N 1
ATOM 812 C CA . GLU B 1 8 ? -1.58632 -17.74285 -14.93386 1.000 81.33636 8 GLU B CA 1
ATOM 813 C C . GLU B 1 8 ? -0.55579 -18.36988 -15.85981 1.000 84.09082 8 GLU B C 1
ATOM 814 O O . GLU B 1 8 ? -0.53045 -19.59300 -16.02925 1.000 94.41039 8 GLU B O 1
ATOM 820 N N . LEU B 1 9 ? 0.28988 -17.54702 -16.48690 1.000 80.837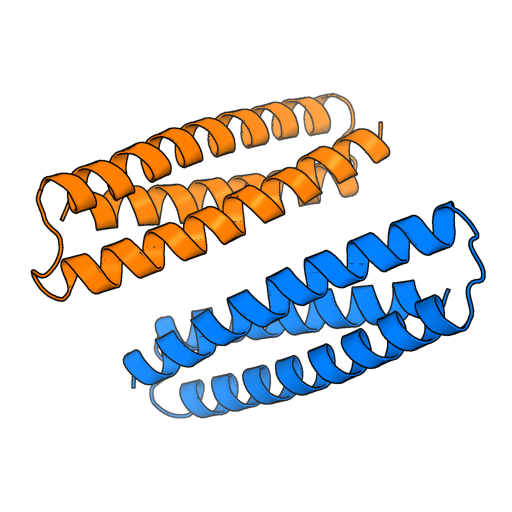19 9 LEU B N 1
ATOM 821 C CA . LEU B 1 9 ? 1.37355 -18.09169 -17.29922 1.000 73.47410 9 LEU B CA 1
ATOM 822 C C . LEU B 1 9 ? 2.32517 -18.91865 -16.44771 1.000 69.96448 9 LEU B C 1
ATOM 823 O O . LEU B 1 9 ? 2.85481 -19.93819 -16.90356 1.000 73.60378 9 LEU B O 1
ATOM 828 N N . ALA B 1 10 ? 2.54477 -18.50252 -15.20051 1.000 69.60400 10 ALA B N 1
ATOM 829 C CA . ALA B 1 10 ? 3.37780 -19.29229 -14.30165 1.000 65.49917 10 ALA B CA 1
ATOM 830 C C . ALA B 1 10 ? 2.71179 -20.62064 -13.96103 1.000 69.09703 10 ALA B C 1
ATOM 831 O O . ALA B 1 10 ? 3.30496 -21.68822 -14.15089 1.000 71.70588 10 ALA B O 1
ATOM 833 N N . GLU B 1 11 ? 1.47229 -20.57524 -13.46247 1.000 73.75445 11 GLU B N 1
ATOM 834 C CA . GLU B 1 11 ? 0.78630 -21.80525 -13.07411 1.000 68.22724 11 GLU B CA 1
ATOM 835 C C . GLU B 1 11 ? 0.65870 -22.76983 -14.24181 1.000 67.87936 11 GLU B C 1
ATOM 836 O O . GLU B 1 11 ? 0.72701 -23.98958 -14.05487 1.000 70.28274 11 GLU B O 1
ATOM 842 N N . GLU B 1 12 ? 0.46611 -22.24801 -15.45476 1.000 74.88849 12 GLU B N 1
ATOM 843 C CA . GLU B 1 12 ? 0.42765 -23.12059 -16.62277 1.000 79.98222 12 GLU B CA 1
ATOM 844 C C . GLU B 1 12 ? 1.78033 -23.77934 -16.85828 1.000 78.26411 12 GLU B C 1
ATOM 845 O O . GLU B 1 12 ? 1.84771 -24.94990 -17.25233 1.000 83.20027 12 GLU B O 1
ATOM 851 N N . ALA B 1 13 ? 2.86954 -23.04271 -16.62049 1.000 71.38802 13 ALA B N 1
ATOM 852 C CA . ALA B 1 13 ? 4.19874 -23.62030 -16.78448 1.000 72.24658 13 ALA B CA 1
ATOM 853 C C . ALA B 1 13 ? 4.47334 -24.69721 -15.74331 1.000 70.37701 13 ALA B C 1
ATOM 854 O O . ALA B 1 13 ? 5.20478 -25.65371 -16.02250 1.000 68.65416 13 ALA B O 1
ATOM 856 N N . ARG B 1 14 ? 3.89758 -24.56514 -14.54633 1.000 60.74874 14 ARG B N 1
ATOM 857 C CA . ARG B 1 14 ? 4.06511 -25.60130 -13.53424 1.000 59.95870 14 ARG B CA 1
ATOM 858 C C . ARG B 1 14 ? 3.39404 -26.89730 -13.96620 1.000 67.05561 14 ARG B C 1
ATOM 859 O O . ARG B 1 14 ? 3.91531 -27.98967 -13.71391 1.000 74.30121 14 ARG B O 1
ATOM 867 N N . GLU B 1 15 ? 2.23826 -26.79330 -14.62087 1.000 64.79313 15 GLU B N 1
ATOM 868 C CA . GLU B 1 15 ? 1.56237 -27.98229 -15.12325 1.000 57.70689 15 GLU B CA 1
ATOM 869 C C . GLU B 1 15 ? 2.37643 -28.65552 -16.22045 1.000 59.60368 15 GLU B C 1
ATOM 870 O O . GLU B 1 15 ? 2.53938 -29.88127 -16.21613 1.000 63.22987 15 GLU B O 1
ATOM 876 N N . VAL B 1 16 ? 2.89553 -27.86934 -17.16609 1.000 58.62661 16 VAL B N 1
ATOM 877 C CA . V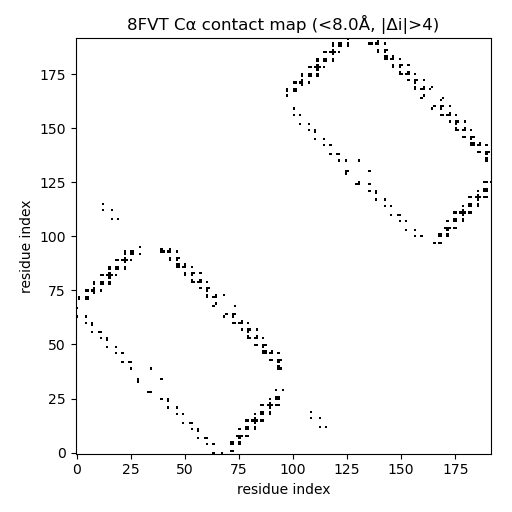AL B 1 16 ? 3.66397 -28.43292 -18.27142 1.000 57.32211 16 VAL B CA 1
ATOM 878 C C . VAL B 1 16 ? 4.95279 -29.05751 -17.75540 1.000 64.41703 16 VAL B C 1
ATOM 879 O O . VAL B 1 16 ? 5.39143 -30.10708 -18.24237 1.000 69.74233 16 VAL B O 1
ATOM 883 N N . ARG B 1 17 ? 5.57795 -28.42450 -16.76102 1.000 67.23940 17 ARG B N 1
ATOM 884 C CA . ARG B 1 17 ? 6.78771 -28.98241 -16.16566 1.000 69.42585 17 ARG B CA 1
ATOM 885 C C . ARG B 1 17 ? 6.51887 -30.35593 -15.56728 1.000 67.20850 17 ARG B C 1
ATOM 886 O O . ARG B 1 17 ? 7.18599 -31.33960 -15.90974 1.000 68.12108 17 ARG B O 1
ATOM 894 N N . ARG B 1 18 ? 5.53503 -30.43873 -14.66998 1.000 65.04411 18 ARG B N 1
ATOM 895 C CA . ARG B 1 18 ? 5.25023 -31.69755 -13.99363 1.000 66.83564 18 ARG B CA 1
ATOM 896 C C . ARG B 1 18 ? 4.86826 -32.78188 -14.99395 1.000 69.96377 18 ARG B C 1
ATOM 897 O O . ARG B 1 18 ? 5.32431 -33.92617 -14.88606 1.000 73.50126 18 ARG B O 1
ATOM 905 N N . ARG B 1 19 ? 4.04831 -32.43400 -15.98924 1.000 71.12379 19 ARG B N 1
ATOM 906 C CA . ARG B 1 19 ? 3.67642 -33.40183 -17.01555 1.000 66.46491 19 ARG B CA 1
ATOM 907 C C . ARG B 1 19 ? 4.88429 -33.85351 -17.82639 1.000 66.48896 19 ARG B C 1
ATOM 908 O O . ARG B 1 19 ? 4.97071 -35.02773 -18.20487 1.000 66.09176 19 ARG B O 1
ATOM 916 N N . ALA B 1 20 ? 5.82348 -32.94390 -18.09904 1.000 63.31444 20 ALA B N 1
ATOM 917 C CA . ALA B 1 20 ? 7.07788 -33.34788 -18.72205 1.000 62.33711 20 ALA B CA 1
ATOM 918 C C . ALA B 1 20 ? 7.88273 -34.24797 -17.80196 1.000 72.42758 20 ALA B C 1
ATOM 919 O O . ALA B 1 20 ? 8.56086 -35.16678 -18.27369 1.000 78.22891 20 ALA B O 1
ATOM 921 N N . GLU B 1 21 ? 7.82439 -33.99253 -16.49317 1.000 73.06774 21 GLU B N 1
ATOM 922 C CA . GLU B 1 21 ? 8.48897 -34.86070 -15.52813 1.000 70.22007 21 GLU B CA 1
ATOM 923 C C . GLU B 1 21 ? 7.86145 -36.25062 -15.51386 1.000 74.44687 21 GLU B C 1
ATOM 924 O O . GLU B 1 21 ? 8.57295 -37.25718 -15.41173 1.000 83.29122 21 GLU B O 1
ATOM 930 N N . GLU B 1 22 ? 6.53216 -36.33148 -15.62151 1.000 66.93856 22 GLU B N 1
ATOM 931 C CA . GLU B 1 22 ? 5.88983 -37.64001 -15.68917 1.000 58.14666 22 GLU B CA 1
ATOM 932 C C . GLU B 1 22 ? 6.20736 -38.34307 -16.99390 1.000 57.84901 22 GLU B C 1
ATOM 933 O O . GLU B 1 22 ? 6.45075 -39.55355 -17.00791 1.000 67.37244 22 GLU B O 1
ATOM 939 N N . LEU B 1 23 ? 6.18621 -37.60829 -18.10343 1.000 58.99405 23 LEU B N 1
ATOM 940 C CA . LEU B 1 23 ? 6.51933 -38.22727 -19.37784 1.000 57.88645 23 LEU B CA 1
ATOM 941 C C . LEU B 1 23 ? 7.96389 -38.70768 -19.39151 1.000 67.65036 23 LEU B C 1
ATOM 942 O O . LEU B 1 23 ? 8.23800 -39.84462 -19.79168 1.000 82.56096 23 LEU B O 1
ATOM 947 N N . ARG B 1 24 ? 8.89782 -37.86783 -18.93817 1.000 67.43524 24 ARG B N 1
ATOM 948 C CA . ARG B 1 24 ? 10.31142 -38.23253 -18.99476 1.000 76.17412 24 ARG B CA 1
ATOM 949 C C . ARG B 1 24 ? 10.59843 -39.49963 -18.18969 1.000 84.42881 24 ARG B C 1
ATOM 950 O O . ARG B 1 24 ? 11.28450 -40.40796 -18.67559 1.000 87.20120 24 ARG B O 1
ATOM 958 N N . ARG B 1 25 ? 10.07932 -39.58036 -16.95896 1.000 82.58388 25 ARG B N 1
ATOM 959 C CA . ARG B 1 25 ? 10.26143 -40.78011 -16.14273 1.000 72.76589 25 ARG B CA 1
ATOM 960 C C . ARG B 1 25 ? 9.74682 -42.02568 -16.85419 1.000 69.70917 25 ARG B C 1
ATOM 961 O O . ARG B 1 25 ? 10.39467 -43.07967 -16.82932 1.000 69.07327 25 ARG B O 1
ATOM 969 N N . ARG B 1 26 ? 8.57842 -41.91987 -17.48941 1.000 75.51921 26 ARG B N 1
ATOM 970 C CA . ARG B 1 26 ? 8.01868 -43.04040 -18.23767 1.000 77.55727 26 ARG B CA 1
ATOM 971 C C . ARG B 1 26 ? 8.95434 -43.47103 -19.36176 1.000 74.25297 26 ARG B C 1
ATOM 972 O O . ARG B 1 26 ? 9.15395 -44.66971 -19.59182 1.000 77.30577 26 ARG B O 1
ATOM 980 N N . ALA B 1 27 ? 9.55583 -42.50212 -20.05615 1.000 66.08566 27 ALA B N 1
ATOM 981 C CA . ALA B 1 27 ? 10.40383 -42.81551 -21.20071 1.000 68.57192 27 ALA B CA 1
ATOM 982 C C . ALA B 1 27 ? 11.73682 -43.40598 -20.76259 1.000 78.95834 27 ALA B C 1
ATOM 983 O O . ALA B 1 27 ? 12.23015 -44.35917 -21.37602 1.000 88.46967 27 ALA B O 1
ATOM 985 N N . GLU B 1 28 ? 12.34003 -42.84884 -19.71198 1.000 79.73855 28 GLU B N 1
ATOM 986 C CA . GLU B 1 28 ? 13.57751 -43.41361 -19.18364 1.000 77.06456 28 GLU B CA 1
ATOM 987 C C . GLU B 1 28 ? 13.36059 -44.84110 -18.69728 1.000 79.33687 28 GLU B C 1
ATOM 988 O O . GLU B 1 28 ? 14.09078 -45.75996 -19.08659 1.000 74.82359 28 GLU B O 1
ATOM 994 N N . GLU B 1 29 ? 12.35518 -45.04162 -17.83844 1.000 81.13639 29 GLU B N 1
ATOM 995 C CA . GLU B 1 29 ? 11.98254 -46.38684 -17.41026 1.000 89.80764 29 GLU B CA 1
ATOM 996 C C . GLU B 1 29 ? 11.77654 -47.31446 -18.60128 1.000 86.04705 29 GLU B C 1
ATOM 997 O O . GLU B 1 29 ? 12.16621 -48.48752 -18.55233 1.000 88.59249 29 GLU B O 1
ATOM 1003 N N . ALA B 1 30 ? 11.18284 -46.80140 -19.68217 1.000 78.97701 30 ALA B N 1
ATOM 1004 C CA . ALA B 1 30 ? 10.95153 -47.60614 -20.87729 1.000 80.44107 30 ALA B CA 1
ATOM 1005 C C . ALA B 1 30 ? 12.22927 -47.79235 -21.68918 1.000 81.46253 30 ALA B C 1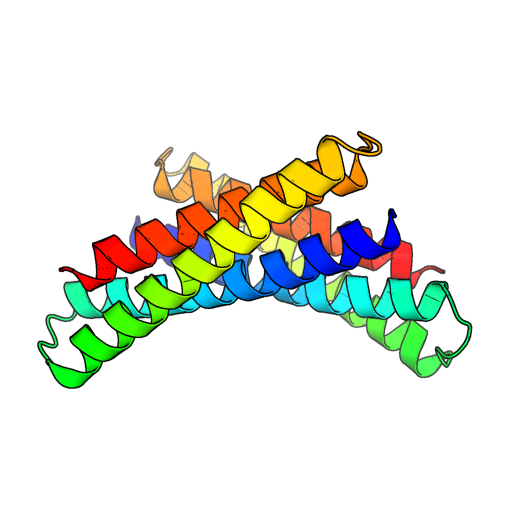
ATOM 1006 O O . ALA B 1 30 ? 12.45862 -48.86672 -22.25683 1.000 88.67386 30 ALA B O 1
ATOM 1008 N N . ARG B 1 31 ? 13.06896 -46.75848 -21.77514 1.000 79.51996 31 ARG B N 1
ATOM 1009 C CA . ARG B 1 31 ? 14.34317 -46.92853 -22.46806 1.000 84.52951 31 ARG B CA 1
ATOM 1010 C C . ARG B 1 31 ? 15.24030 -47.90780 -21.72354 1.000 86.24681 31 ARG B C 1
ATOM 1011 O O . ARG B 1 31 ? 15.90199 -48.75077 -22.34277 1.000 80.99062 31 ARG B O 1
ATOM 1019 N N . GLU B 1 32 ? 15.26958 -47.80783 -20.39252 1.000 89.04981 32 GLU B N 1
ATOM 1020 C CA . GLU B 1 32 ? 16.04216 -48.74586 -19.58586 1.000 90.89767 32 GLU B CA 1
ATOM 1021 C C . GLU B 1 32 ? 15.69587 -50.18624 -19.93900 1.000 90.81827 32 GLU B C 1
ATOM 1022 O O . GLU B 1 32 ? 16.57755 -50.98347 -20.27890 1.000 99.13788 32 GLU B O 1
ATOM 1028 N N . THR B 1 33 ? 14.41699 -50.53169 -19.88958 1.000 81.93365 33 THR B N 1
ATOM 1029 C CA . THR B 1 33 ? 13.97799 -51.87053 -20.24940 1.000 84.98677 33 THR B CA 1
ATOM 1030 C C . THR B 1 33 ? 13.69704 -51.91831 -21.75427 1.000 88.12949 33 THR B C 1
ATOM 1031 O O . THR B 1 33 ? 14.24344 -51.12915 -22.53068 1.000 82.37168 33 THR B O 1
ATOM 1035 N N . GLY B 1 34 ? 12.86296 -52.85940 -22.18379 1.000 88.40592 34 GLY B N 1
ATOM 1036 C CA . GLY B 1 34 ? 12.39321 -52.90917 -23.55330 1.000 86.67681 34 GLY B CA 1
ATOM 1037 C C . GLY B 1 34 ? 10.89343 -53.11279 -23.58474 1.000 106.13091 34 GLY B C 1
ATOM 1038 O O . GLY B 1 34 ? 10.32814 -53.53407 -24.59961 1.000 111.30314 34 GLY B O 1
ATOM 1039 N N . GLU B 1 35 ? 10.24342 -52.80462 -22.45681 1.000 111.68872 35 GLU B N 1
ATOM 1040 C CA . GLU B 1 35 ? 8.81476 -53.06263 -22.30131 1.000 123.40896 35 GLU B CA 1
ATOM 1041 C C . GLU B 1 35 ? 7.97995 -52.19466 -23.23245 1.000 117.41863 35 GLU B C 1
ATOM 1042 O O . GLU B 1 35 ? 6.84475 -52.55536 -23.56452 1.000 118.41296 35 GLU B O 1
ATOM 1048 N N . ALA B 1 36 ? 8.52172 -51.06081 -23.66536 1.000 105.46067 36 ALA B N 1
ATOM 1049 C CA . ALA B 1 36 ? 7.76366 -50.12680 -24.48639 1.000 103.45856 36 ALA B CA 1
ATOM 1050 C C . ALA B 1 36 ? 7.43162 -50.73536 -25.84371 1.000 104.37303 36 ALA B C 1
ATOM 1051 O O . ALA B 1 36 ? 8.32880 -51.07498 -26.62203 1.000 104.78455 36 ALA B O 1
ATOM 1053 N N . SER B 1 37 ? 6.13880 -50.88697 -26.11588 1.000 92.49578 37 SER B N 1
ATOM 1054 C CA . SER B 1 37 ? 5.68246 -51.23594 -27.44981 1.000 88.76434 37 SER B CA 1
ATOM 1055 C C . SER B 1 37 ? 5.88784 -50.05883 -28.39984 1.000 93.95556 37 SER B C 1
ATOM 1056 O O . SER B 1 37 ? 5.99147 -48.90141 -27.98299 1.000 98.62310 37 SER B O 1
ATOM 1059 N N . GLU B 1 38 ? 5.95343 -50.36887 -29.69769 1.000 94.04461 38 GLU B N 1
ATOM 1060 C CA . GLU B 1 38 ? 6.09999 -49.31458 -30.69711 1.000 92.04181 38 GLU B CA 1
ATOM 1061 C C . GLU B 1 38 ? 4.95354 -48.31158 -30.60550 1.000 88.17901 38 GLU B C 1
ATOM 1062 O O . GLU B 1 38 ? 5.15009 -47.11144 -30.83084 1.000 90.26556 38 GLU B O 1
ATOM 1068 N N . GLU B 1 39 ? 3.75108 -48.78481 -30.26499 1.000 79.47362 39 GLU B N 1
ATOM 1069 C CA . GLU B 1 39 ? 2.63988 -47.87450 -30.00071 1.000 75.54514 39 GLU B CA 1
ATOM 1070 C C . GLU B 1 39 ? 2.94966 -46.96896 -28.81595 1.000 81.20701 39 GLU B C 1
ATOM 1071 O O . GLU B 1 39 ? 2.82850 -45.74051 -28.90414 1.000 78.62853 39 GLU B O 1
ATOM 1077 N N . HIS B 1 40 ? 3.34632 -47.56780 -27.69118 1.000 82.21711 40 HIS B N 1
ATOM 1078 C CA . HIS B 1 40 ? 3.56814 -46.79890 -26.47190 1.000 81.79329 40 HIS B CA 1
ATOM 1079 C C . HIS B 1 40 ? 4.74977 -45.85222 -26.63175 1.000 78.65793 40 HIS B C 1
ATOM 1080 O O . HIS B 1 40 ? 4.66506 -44.67675 -26.25664 1.000 79.98222 40 HIS B O 1
ATOM 1087 N N . ALA B 1 41 ? 5.85420 -46.34695 -27.19967 1.000 75.47089 41 ALA B N 1
ATOM 1088 C CA . ALA B 1 41 ? 7.02526 -45.50646 -27.42479 1.000 65.39918 41 ALA B CA 1
ATOM 1089 C C . ALA B 1 41 ? 6.69144 -44.31687 -28.31018 1.000 69.08225 41 ALA B C 1
ATOM 1090 O O . ALA B 1 41 ? 7.11462 -43.19126 -28.02552 1.000 81.90441 41 ALA B O 1
ATOM 1092 N N . ALA B 1 42 ? 5.93093 -44.54425 -29.38309 1.000 70.40589 42 ALA B N 1
ATOM 1093 C CA . ALA B 1 42 ? 5.47586 -43.44011 -30.21428 1.000 75.73956 42 ALA B CA 1
ATOM 1094 C C . ALA B 1 42 ? 4.44488 -42.56835 -29.51130 1.000 76.46547 42 ALA B C 1
ATOM 1095 O O . ALA B 1 42 ? 4.32307 -41.39023 -29.85778 1.000 82.96297 42 ALA B O 1
ATOM 1097 N N . ALA B 1 43 ? 3.69630 -43.11606 -28.55283 1.000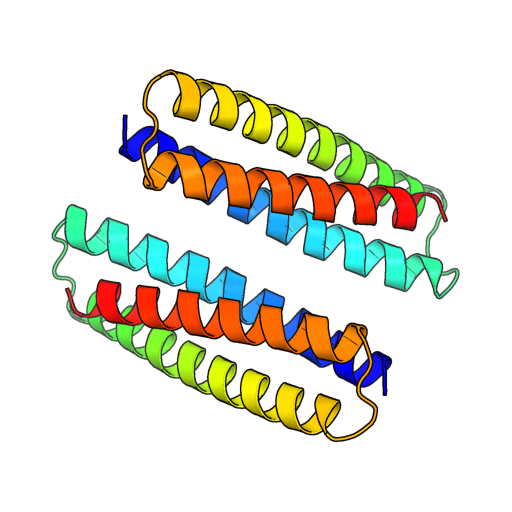 69.29146 43 ALA B N 1
ATOM 1098 C CA . ALA B 1 43 ? 2.72650 -42.30928 -27.82567 1.000 72.33116 43 ALA B CA 1
ATOM 1099 C C . ALA B 1 43 ? 3.42422 -41.34852 -26.86880 1.000 70.31724 43 ALA B C 1
ATOM 1100 O O . ALA B 1 43 ? 3.06982 -40.16757 -26.79685 1.000 74.44849 43 ALA B O 1
ATOM 1102 N N . LEU B 1 44 ? 4.40279 -41.84467 -26.10397 1.000 72.60445 44 LEU B N 1
ATOM 1103 C CA . LEU B 1 44 ? 5.14266 -40.97939 -25.18693 1.000 70.12155 44 LEU B CA 1
ATOM 1104 C C . LEU B 1 44 ? 5.83648 -39.85252 -25.94266 1.000 69.91476 44 LEU B C 1
ATOM 1105 O O . LEU B 1 44 ? 5.82774 -38.69560 -25.50508 1.000 68.28922 44 LEU B O 1
ATOM 1110 N N . LEU B 1 45 ? 6.43235 -40.17795 -27.09053 1.000 73.80746 45 LEU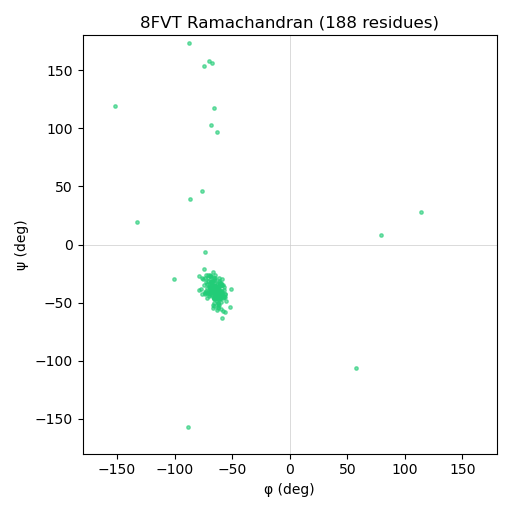 B N 1
ATOM 1111 C CA . LEU B 1 45 ? 7.11709 -39.18111 -27.90821 1.000 74.94058 45 LEU B CA 1
ATOM 1112 C C . LEU B 1 45 ? 6.16302 -38.10480 -28.40823 1.000 74.13493 45 LEU B C 1
ATOM 1113 O O . LEU B 1 45 ? 6.49586 -36.91301 -28.39061 1.000 76.26987 45 LEU B O 1
ATOM 1118 N N . ALA B 1 46 ? 4.98001 -38.50732 -28.87841 1.000 75.41716 46 ALA B N 1
ATOM 1119 C CA . ALA B 1 46 ? 4.03994 -37.54678 -29.44704 1.000 70.03860 46 ALA B CA 1
ATOM 1120 C C . ALA B 1 46 ? 3.56686 -36.55328 -28.39546 1.000 68.39604 46 ALA B C 1
ATOM 1121 O O . ALA B 1 46 ? 3.53451 -35.34211 -28.64199 1.000 69.12828 46 ALA B O 1
ATOM 1123 N N . GLU B 1 47 ? 3.19936 -37.04779 -27.20822 1.000 69.32506 47 GLU B N 1
ATOM 1124 C CA . GLU B 1 47 ? 2.74039 -36.14626 -26.15659 1.000 72.90281 47 GLU B CA 1
ATOM 1125 C C . GLU B 1 47 ? 3.88983 -35.31937 -25.60093 1.000 66.79741 47 GLU B C 1
ATOM 1126 O O . GLU B 1 47 ? 3.66980 -34.21185 -25.10209 1.000 66.32020 47 GLU B O 1
ATOM 1132 N N . ALA B 1 48 ? 5.11736 -35.83133 -25.68369 1.000 59.94354 48 ALA B N 1
ATOM 1133 C CA . ALA B 1 48 ? 6.26760 -35.03613 -25.27188 1.000 67.12102 48 ALA B CA 1
ATOM 1134 C C . ALA B 1 48 ? 6.58540 -33.95017 -26.29353 1.000 67.21951 48 ALA B C 1
ATOM 1135 O O . ALA B 1 48 ? 6.89531 -32.81210 -25.92120 1.000 68.40800 48 ALA B O 1
ATOM 1137 N N . ALA B 1 49 ? 6.53897 -34.28702 -27.58559 1.000 71.55429 49 ALA B N 1
ATOM 1138 C CA . ALA B 1 49 ? 6.75976 -33.28014 -28.61951 1.000 69.89263 49 ALA B CA 1
ATOM 1139 C C . ALA B 1 49 ? 5.73306 -32.16168 -28.52122 1.000 67.71698 49 ALA B C 1
ATOM 1140 O O . ALA B 1 49 ? 6.08914 -30.97650 -28.52560 1.000 64.27835 49 ALA B O 1
ATOM 1142 N N . VAL B 1 50 ? 4.45175 -32.52454 -28.43270 1.000 67.35181 50 VAL B N 1
ATOM 1143 C CA . VAL B 1 50 ? 3.39655 -31.53487 -28.24310 1.000 65.28025 50 VAL B CA 1
ATOM 1144 C C . VAL B 1 50 ? 3.64440 -30.72902 -26.97502 1.000 68.79630 50 VAL B C 1
ATOM 1145 O O . VAL B 1 50 ? 3.53409 -29.49656 -26.96938 1.000 73.96167 50 VAL B O 1
ATOM 1149 N N . LEU B 1 51 ? 3.99131 -31.41052 -25.88353 1.000 67.91293 51 LEU B N 1
ATOM 1150 C CA . LEU B 1 51 ? 4.28789 -30.71030 -24.64198 1.000 59.94950 51 LEU B CA 1
ATOM 1151 C C . LEU B 1 51 ? 5.45110 -29.74307 -24.80999 1.000 65.96926 51 LEU B C 1
ATOM 1152 O O . LEU B 1 51 ? 5.46825 -28.68129 -24.17696 1.000 67.31560 51 LEU B O 1
ATOM 1157 N N . GLU B 1 52 ? 6.42595 -30.08901 -25.65502 1.000 68.27828 52 GLU B N 1
ATOM 1158 C CA . GLU B 1 52 ? 7.54252 -29.18410 -25.90901 1.000 67.44111 52 GLU B CA 1
ATOM 1159 C C . GLU B 1 52 ? 7.06695 -27.92492 -26.61952 1.000 68.25693 52 GLU B C 1
ATOM 1160 O O . GLU B 1 52 ? 7.38402 -26.80459 -26.20286 1.000 69.42015 52 GLU B O 1
ATOM 1166 N N . LEU B 1 53 ? 6.30197 -28.09393 -27.70168 1.000 65.38807 53 LEU B N 1
ATOM 1167 C CA . LEU B 1 53 ? 5.75626 -26.94266 -28.41255 1.000 63.79665 53 LEU B CA 1
ATOM 1168 C C . LEU B 1 53 ? 4.94482 -26.05277 -27.48072 1.000 68.50558 53 LEU B C 1
ATOM 1169 O O . LEU B 1 53 ? 5.06034 -24.82399 -27.53351 1.000 72.10089 53 LEU B O 1
ATOM 1174 N N . LYS B 1 54 ? 4.12906 -26.65545 -26.61084 1.000 70.74633 54 LYS B N 1
ATOM 1175 C CA . LYS B 1 54 ? 3.40278 -25.87960 -25.60894 1.000 64.55711 54 LYS B CA 1
ATOM 1176 C C . LYS B 1 54 ? 4.35758 -25.07670 -24.73597 1.000 66.73956 54 LYS B C 1
ATOM 1177 O O . LYS B 1 54 ? 4.07438 -23.92512 -24.38538 1.000 70.72033 54 LYS B O 1
ATOM 1183 N N . ALA B 1 55 ? 5.49718 -25.67015 -24.37597 1.000 61.59583 55 ALA B N 1
ATOM 1184 C CA . ALA B 1 55 ? 6.44470 -24.98579 -23.50564 1.000 64.86370 55 ALA B CA 1
ATOM 1185 C C . ALA B 1 55 ? 7.18311 -23.87688 -24.23919 1.000 65.19101 55 ALA B C 1
ATOM 1186 O O . ALA B 1 55 ? 7.59922 -22.89481 -23.61571 1.000 69.43453 55 ALA B O 1
ATOM 1188 N N . VAL B 1 56 ? 7.36617 -24.01985 -25.55204 1.000 61.14240 56 VAL B N 1
ATOM 1189 C CA . VAL B 1 56 ? 7.94830 -22.94051 -26.34145 1.000 61.40360 56 VAL B CA 1
ATOM 1190 C C . VAL B 1 56 ? 6.96573 -21.77883 -26.46279 1.000 75.47161 56 VAL B C 1
ATOM 1191 O O . VAL B 1 56 ? 7.35639 -20.60747 -26.37489 1.000 82.45791 56 VAL B O 1
ATOM 1195 N N . LEU B 1 57 ? 5.67495 -22.08057 -26.65614 1.000 76.98985 57 LEU B N 1
ATOM 1196 C CA . LEU B 1 57 ? 4.67108 -21.02135 -26.73987 1.000 71.14418 57 LEU B CA 1
ATOM 1197 C C . LEU B 1 57 ? 4.56527 -20.26161 -25.42415 1.000 72.35599 57 LEU B C 1
ATOM 1198 O O . LEU B 1 57 ? 4.49971 -19.02704 -25.41551 1.000 80.96704 57 LEU B O 1
ATOM 1203 N N . LEU B 1 58 ? 4.54765 -20.98246 -24.30068 1.000 68.42799 58 LEU B N 1
ATOM 1204 C CA . LEU B 1 58 ? 4.49284 -20.31901 -23.00296 1.000 67.82994 58 LEU B CA 1
ATOM 1205 C C . LEU B 1 58 ? 5.75439 -19.50097 -22.75296 1.000 73.47729 58 LEU B C 1
ATOM 1206 O O . LEU B 1 58 ? 5.69064 -18.41413 -22.16554 1.000 79.41190 58 LEU B O 1
ATOM 1211 N N . GLU B 1 59 ? 6.90808 -20.00457 -23.19973 1.000 74.60672 59 GLU B N 1
ATOM 1212 C CA . GLU B 1 59 ? 8.15506 -19.25655 -23.06025 1.000 79.46481 59 GLU B CA 1
ATOM 1213 C C . GLU B 1 59 ? 8.09313 -17.94232 -23.82797 1.000 77.44104 59 GLU B C 1
ATOM 1214 O O . GLU B 1 59 ? 8.33276 -16.86728 -23.26572 1.000 79.58989 59 GLU B O 1
ATOM 1220 N N . LEU B 1 60 ? 7.76877 -18.00972 -25.12048 1.000 73.24244 60 LEU B N 1
ATOM 1221 C CA . LEU B 1 60 ? 7.69097 -16.79592 -25.92444 1.000 75.67295 60 LEU B CA 1
ATOM 1222 C C . LEU B 1 60 ? 6.62282 -15.84442 -25.40745 1.000 79.68001 60 LEU B C 1
ATOM 1223 O O . LEU B 1 60 ? 6.81449 -14.62383 -25.44426 1.000 86.05659 60 LEU B O 1
ATOM 1228 N N . GLU B 1 61 ? 5.50095 -16.37386 -24.91898 1.000 76.51603 61 GLU B N 1
ATOM 1229 C CA . GLU B 1 61 ? 4.51174 -15.50829 -24.29029 1.000 82.14126 61 GLU B CA 1
ATOM 1230 C C . GLU B 1 61 ? 5.06364 -14.87118 -23.02227 1.000 82.97029 61 GLU B C 1
ATOM 1231 O O . GLU B 1 61 ? 4.66128 -13.75980 -22.66055 1.000 90.31105 61 GLU B O 1
ATOM 1237 N N . ALA B 1 62 ? 5.99380 -15.54675 -22.34610 1.000 75.35559 62 ALA B N 1
ATOM 1238 C CA . ALA B 1 62 ? 6.63550 -14.94526 -21.18348 1.000 75.62568 62 ALA B CA 1
ATOM 1239 C C . ALA B 1 62 ? 7.64211 -13.88220 -21.59946 1.000 75.72230 62 ALA B C 1
ATOM 1240 O O . ALA B 1 62 ? 7.81716 -12.87886 -20.90042 1.000 84.87247 62 ALA B O 1
ATOM 1242 N N . ARG B 1 63 ? 8.32140 -14.08823 -22.72831 1.000 75.16148 63 ARG B N 1
ATOM 1243 C CA . ARG B 1 63 ? 9.22912 -13.06601 -23.23524 1.000 74.37290 63 ARG B CA 1
ATOM 1244 C C . ARG B 1 63 ? 8.45955 -11.82854 -23.65617 1.000 83.00638 63 ARG B C 1
ATOM 1245 O O . ARG B 1 63 ? 8.94265 -10.70218 -23.50062 1.000 88.63028 63 ARG B O 1
ATOM 1253 N N . ARG B 1 64 ? 7.25755 -12.02215 -24.20012 1.000 81.74109 64 ARG B N 1
ATOM 1254 C CA . ARG B 1 64 ? 6.39071 -10.89314 -24.50784 1.000 85.54196 64 ARG B CA 1
ATOM 1255 C C . ARG B 1 64 ? 5.95113 -10.18508 -23.23250 1.000 90.61495 64 ARG B C 1
ATOM 1256 O O . ARG B 1 64 ? 5.99121 -8.95350 -23.14707 1.000 102.48900 64 ARG B O 1
ATOM 1264 N N . LEU B 1 65 ? 5.52442 -10.95557 -22.22693 1.000 84.42193 65 LEU B N 1
ATOM 1265 C CA . LEU B 1 65 ? 5.07629 -10.36284 -20.96910 1.000 83.11168 65 LEU B CA 1
ATOM 1266 C C . LEU B 1 65 ? 6.20103 -9.60518 -20.27573 1.000 93.88937 65 LEU B C 1
ATOM 1267 O O . LEU B 1 65 ? 5.96689 -8.56484 -19.64991 1.000 103.82698 65 LEU B O 1
ATOM 1272 N N . LEU B 1 66 ? 7.42743 -10.11989 -20.36303 1.000 97.46685 66 LEU B N 1
ATOM 1273 C CA . LEU B 1 66 ? 8.57290 -9.40988 -19.80547 1.000 101.20510 66 LEU B CA 1
ATOM 1274 C C . LEU B 1 66 ? 8.88625 -8.14858 -20.60205 1.000 105.39160 66 LEU B C 1
ATOM 1275 O O . LEU B 1 66 ? 9.28384 -7.12715 -20.02800 1.000 109.94516 66 LEU B O 1
ATOM 1280 N N . LYS B 1 67 ? 8.71455 -8.20045 -21.92595 1.000 105.26718 67 LYS B N 1
ATOM 1281 C CA . LYS B 1 67 ? 8.89997 -7.01464 -22.75378 1.000 104.65948 67 LYS B CA 1
ATOM 1282 C C . LYS B 1 67 ? 7.89562 -5.92281 -22.40452 1.000 108.80367 67 LYS B C 1
ATOM 1283 O O . LYS B 1 67 ? 8.24175 -4.73739 -22.36675 1.000 120.32765 67 LYS B O 1
ATOM 1289 N N . GLU B 1 68 ? 6.64137 -6.30658 -22.14508 1.000 105.07624 68 GLU B N 1
ATOM 1290 C CA . GLU B 1 68 ? 5.62162 -5.31766 -21.80425 1.000 109.09566 68 GLU B CA 1
ATOM 1291 C C . GLU B 1 68 ? 5.83794 -4.75680 -20.40385 1.000 112.79877 68 GLU B C 1
ATOM 1292 O O . GLU B 1 68 ? 5.60892 -3.56527 -20.16267 1.000 126.51085 68 GLU B O 1
ATOM 1298 N N . SER B 1 69 ? 6.25990 -5.59948 -19.46624 1.000 105.50382 69 SER B N 1
ATOM 1299 C CA . SER B 1 69 ? 6.56888 -5.15199 -18.11277 1.000 102.92318 69 SER B CA 1
ATOM 1300 C C . SER B 1 69 ? 7.62245 -6.08192 -17.53580 1.000 106.00370 69 SER B C 1
ATOM 1301 O O . SER B 1 69 ? 7.38557 -7.28750 -17.41184 1.000 108.34091 69 SER B O 1
ATOM 1304 N N . GLY B 1 70 ? 8.78217 -5.52955 -17.19134 1.000 110.21593 70 GLY B N 1
ATOM 1305 C CA . GLY B 1 70 ? 9.84876 -6.33108 -16.62451 1.000 109.60863 70 GLY B CA 1
ATOM 1306 C C . GLY B 1 70 ? 9.60989 -6.69273 -15.17149 1.000 114.89615 70 GLY B C 1
ATOM 1307 O O . GLY B 1 70 ? 10.51879 -6.58645 -14.34198 1.000 112.78938 70 GLY B O 1
ATOM 1308 N N . GLY B 1 71 ? 8.39317 -7.13671 -14.85228 1.000 107.24758 71 GLY B N 1
ATOM 1309 C CA . GLY B 1 71 ? 8.05307 -7.43778 -13.47574 1.000 1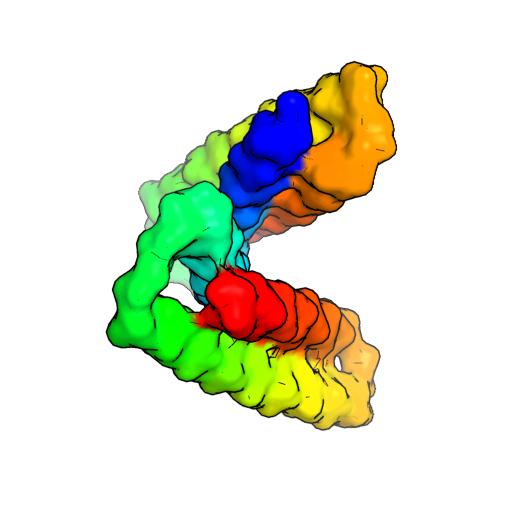02.66459 71 GLY B CA 1
ATOM 1310 C C . GLY B 1 71 ? 8.68383 -8.73207 -12.99746 1.000 108.50481 71 GLY B C 1
ATOM 1311 O O . GLY B 1 71 ? 8.98407 -9.63539 -13.77780 1.000 104.75444 71 GLY B O 1
ATOM 1312 N N . GLU B 1 72 ? 8.89814 -8.80586 -11.68068 1.000 114.05937 72 GLU B N 1
ATOM 1313 C CA . GLU B 1 72 ? 9.42058 -10.02944 -11.07937 1.000 115.63953 72 GLU B CA 1
ATOM 1314 C C . GLU B 1 72 ? 8.46884 -11.20108 -11.26876 1.000 111.35672 72 GLU B C 1
ATOM 1315 O O . GLU B 1 72 ? 8.91527 -12.34048 -11.45124 1.000 111.80918 72 GLU B O 1
ATOM 1321 N N . VAL B 1 73 ? 7.16100 -10.94663 -11.22327 1.000 99.76806 73 VAL B N 1
ATOM 1322 C CA . VAL B 1 73 ? 6.20134 -12.01631 -11.46500 1.000 99.64875 73 VAL B CA 1
ATOM 1323 C C . VAL B 1 73 ? 6.32365 -12.52976 -12.89247 1.000 95.77506 73 VAL B C 1
ATOM 1324 O O . VAL B 1 73 ? 6.29354 -13.74223 -13.13170 1.000 100.33965 73 VAL B O 1
ATOM 1328 N N . ALA B 1 74 ? 6.49256 -11.62802 -13.86248 1.000 87.23882 74 ALA B N 1
ATOM 1329 C CA . ALA B 1 74 ? 6.72773 -12.06988 -15.23082 1.000 84.43719 74 ALA B CA 1
ATOM 1330 C C . ALA B 1 74 ? 8.07982 -12.75321 -15.37246 1.000 89.22078 74 ALA B C 1
ATOM 1331 O O . ALA B 1 74 ? 8.22667 -13.67214 -16.18747 1.000 86.85164 74 ALA B O 1
ATOM 1333 N N . ARG B 1 75 ? 9.07208 -12.32837 -14.58976 1.000 93.25800 75 ARG B N 1
ATOM 1334 C CA . ARG B 1 75 ? 10.38708 -12.94581 -14.68317 1.000 99.26047 75 ARG B CA 1
ATOM 1335 C C . ARG B 1 75 ? 10.33727 -14.40274 -14.23836 1.000 92.54425 75 ARG B C 1
ATOM 1336 O O . ARG B 1 75 ? 10.76207 -15.29455 -14.98000 1.000 91.43462 75 ARG B O 1
ATOM 1344 N N . GLU B 1 76 ? 9.79647 -14.67349 -13.04255 1.000 87.48527 76 GLU B N 1
ATOM 1345 C CA . GLU B 1 76 ? 9.73939 -16.06258 -12.58802 1.000 96.54636 76 GLU B CA 1
ATOM 1346 C C . GLU B 1 76 ? 8.90005 -16.93017 -13.51983 1.000 94.21435 76 GLU B C 1
ATOM 1347 O O . GLU B 1 76 ? 9.19552 -18.11957 -13.68678 1.000 98.22174 76 GLU B O 1
ATOM 1353 N N . ALA B 1 77 ? 7.86806 -16.36236 -14.14717 1.000 86.33280 77 ALA B N 1
ATOM 1354 C CA . ALA B 1 77 ? 7.09264 -17.14108 -15.10567 1.000 82.81962 77 ALA B CA 1
ATOM 1355 C C . ALA B 1 77 ? 7.94695 -17.53870 -16.30312 1.000 80.23355 77 ALA B C 1
ATOM 1356 O O . ALA B 1 77 ? 7.80462 -18.64636 -16.83399 1.000 83.39073 77 ALA B O 1
ATOM 1358 N N . LEU B 1 78 ? 8.85160 -16.65922 -16.73674 1.000 73.53666 78 LEU B N 1
ATOM 1359 C CA . LEU B 1 78 ? 9.73093 -17.02801 -17.84013 1.000 79.95561 78 LEU B CA 1
ATOM 1360 C C . LEU B 1 78 ? 10.70527 -18.11809 -17.41160 1.000 83.89446 78 LEU B C 1
ATOM 1361 O O . LEU B 1 78 ? 11.02836 -19.01612 -18.19878 1.000 83.03448 78 LEU B O 1
ATOM 1366 N N . GLU B 1 79 ? 11.17322 -18.06285 -16.16251 1.000 82.19282 79 GLU B N 1
ATOM 1367 C CA . GLU B 1 79 ? 12.06861 -19.10104 -15.66352 1.000 86.73237 79 GLU B CA 1
ATOM 1368 C C . GLU B 1 79 ? 11.36546 -20.45204 -15.62015 1.000 87.49880 79 GLU B C 1
ATOM 1369 O O . GLU B 1 79 ? 11.92837 -21.47027 -16.04245 1.000 84.68323 79 GLU B O 1
ATOM 1375 N N . LEU B 1 80 ? 10.12251 -20.47365 -15.13164 1.000 87.91492 80 LEU B N 1
ATOM 1376 C CA . LEU B 1 80 ? 9.35651 -21.71455 -15.06793 1.000 84.43885 80 LEU B CA 1
ATOM 1377 C C . LEU B 1 80 ? 9.07525 -22.28135 -16.45748 1.000 86.23309 80 LEU B C 1
ATOM 1378 O O . LEU B 1 80 ? 9.09840 -23.50453 -16.64535 1.000 87.76046 80 LEU B O 1
ATOM 1383 N N . ALA B 1 81 ? 8.82164 -21.41463 -17.44123 1.000 82.67127 81 ALA B N 1
ATOM 1384 C CA . ALA B 1 81 ? 8.58777 -21.88487 -18.80397 1.000 76.15517 81 ALA B CA 1
ATOM 1385 C C . ALA B 1 81 ? 9.85243 -22.48186 -19.41092 1.000 77.46112 81 ALA B C 1
ATOM 1386 O O . ALA B 1 81 ? 9.79307 -23.50955 -20.09749 1.000 75.81924 81 ALA B O 1
ATOM 1388 N N . ARG B 1 82 ? 11.00352 -21.84567 -19.17658 1.000 78.16663 82 ARG B N 1
ATOM 1389 C CA . ARG B 1 82 ? 12.26916 -22.41240 -19.62809 1.000 80.42240 82 ARG B CA 1
ATOM 1390 C C . ARG B 1 82 ? 12.50508 -23.77662 -18.99851 1.000 77.10130 82 ARG B C 1
ATOM 1391 O O . ARG B 1 82 ? 12.92357 -24.72090 -19.67827 1.000 75.24642 82 ARG B O 1
ATOM 1399 N N . GLU B 1 83 ? 12.23332 -23.89549 -17.69653 1.000 75.19429 83 GLU B N 1
ATOM 1400 C CA . GLU B 1 83 ? 12.39155 -25.17197 -17.00850 1.000 78.69402 83 GLU B CA 1
ATOM 1401 C C . GLU B 1 83 ? 11.47579 -26.23502 -17.59943 1.000 76.52961 83 GLU B C 1
ATOM 1402 O O . GLU B 1 83 ? 11.89647 -27.37798 -17.81597 1.000 73.84025 83 GLU B O 1
ATOM 1408 N N . ALA B 1 84 ? 10.21698 -25.87840 -17.86236 1.000 73.64861 84 ALA B N 1
ATOM 1409 C CA . ALA B 1 84 ? 9.31262 -26.80851 -18.52870 1.000 72.68568 84 ALA B CA 1
ATOM 1410 C C . ALA B 1 84 ? 9.81667 -27.16612 -19.92057 1.000 71.07890 84 ALA B C 1
ATOM 1411 O O . ALA B 1 84 ? 9.78114 -28.33769 -20.31631 1.000 69.57278 84 ALA B O 1
ATOM 1413 N N . ARG B 1 85 ? 10.28114 -26.17075 -20.68026 1.000 73.18619 85 ARG B N 1
ATOM 1414 C CA . ARG B 1 85 ? 10.85904 -26.45129 -21.98985 1.000 73.22311 85 ARG B CA 1
ATOM 1415 C C . ARG B 1 85 ? 11.99353 -27.46020 -21.87364 1.000 80.86494 85 ARG B C 1
ATOM 1416 O O . ARG B 1 85 ? 12.03583 -28.45306 -22.60943 1.000 80.53852 85 ARG B O 1
ATOM 1424 N N . ARG B 1 86 ? 12.91192 -27.23126 -20.93036 1.000 81.98631 86 ARG B N 1
ATOM 1425 C CA . ARG B 1 86 ? 14.06292 -28.11705 -20.78475 1.000 80.16007 86 ARG B CA 1
ATOM 1426 C C . ARG B 1 86 ? 13.63941 -29.52168 -20.36574 1.000 78.30275 86 ARG B C 1
ATOM 1427 O O . ARG B 1 86 ? 14.13689 -30.51231 -20.91556 1.000 80.52567 86 ARG B O 1
ATOM 1435 N N . GLU B 1 87 ? 12.72179 -29.63201 -19.39865 1.000 75.85400 87 GLU B N 1
ATOM 1436 C CA . GLU B 1 87 ? 12.21803 -30.94772 -19.01388 1.000 74.29496 87 GLU B CA 1
ATOM 1437 C C . GLU B 1 87 ? 11.50427 -31.63491 -20.17143 1.000 79.67378 87 GLU B C 1
ATOM 1438 O O . GLU B 1 87 ? 11.59601 -32.85983 -20.31565 1.000 84.37508 87 GLU B O 1
ATOM 1444 N N . ALA B 1 88 ? 10.78701 -30.87198 -20.99964 1.000 72.07786 88 ALA B N 1
ATOM 1445 C CA . ALA B 1 88 ? 10.13093 -31.46801 -22.15777 1.000 69.14856 88 ALA B CA 1
ATOM 1446 C C . ALA B 1 88 ? 11.15027 -32.00828 -23.15013 1.000 78.62520 88 ALA B C 1
ATOM 1447 O O . ALA B 1 88 ? 10.95612 -33.08864 -23.71872 1.000 82.72585 88 ALA B O 1
ATOM 1449 N N . ARG B 1 89 ? 12.24379 -31.27246 -23.37033 1.000 80.27023 89 ARG B N 1
ATOM 1450 C CA . ARG B 1 89 ? 13.25934 -31.72845 -24.31410 1.000 77.74964 89 ARG B CA 1
ATOM 1451 C C . ARG B 1 89 ? 13.93586 -33.00253 -23.82425 1.000 87.17467 89 ARG B C 1
ATOM 1452 O O . ARG B 1 89 ? 14.26927 -33.88016 -24.62955 1.000 95.26477 89 ARG B O 1
ATOM 1460 N N . GLU B 1 90 ? 14.14615 -33.12874 -2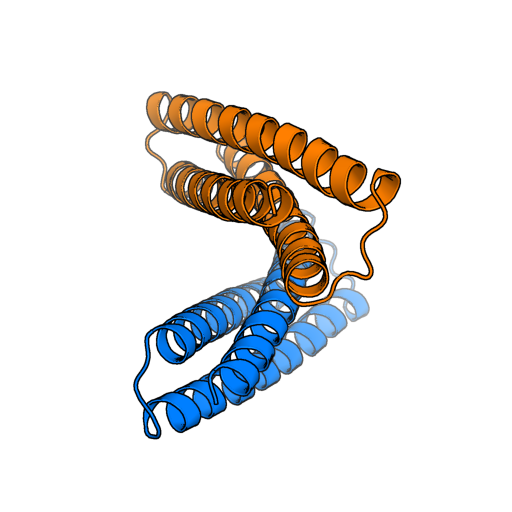2.50954 1.000 85.18356 90 GLU B N 1
ATOM 1461 C CA . GLU B 1 90 ? 14.68423 -34.37990 -21.98285 1.000 84.25628 90 GLU B CA 1
ATOM 1462 C C . GLU B 1 90 ? 13.70906 -35.52759 -22.20535 1.000 81.45173 90 GLU B C 1
ATOM 1463 O O . GLU B 1 90 ? 14.12420 -36.65823 -22.48446 1.000 82.42833 90 GLU B O 1
ATOM 1469 N N . ALA B 1 91 ? 12.40813 -35.25457 -22.08971 1.000 74.83420 91 ALA B N 1
ATOM 1470 C CA . ALA B 1 91 ? 11.41465 -36.26303 -22.43246 1.000 74.38852 91 ALA B CA 1
ATOM 1471 C C . ALA B 1 91 ? 11.45183 -36.60184 -23.91790 1.000 76.01572 91 ALA B C 1
ATOM 1472 O O . ALA B 1 91 ? 11.20082 -37.75189 -24.29405 1.000 73.43555 91 ALA B O 1
ATOM 1474 N N . LEU B 1 92 ? 11.76207 -35.62618 -24.77640 1.000 73.11752 92 LEU B N 1
ATOM 1475 C CA . LEU B 1 92 ? 11.88935 -35.91228 -26.20147 1.000 67.41680 92 LEU B CA 1
ATOM 1476 C C . LEU B 1 92 ? 13.01959 -36.89313 -26.46750 1.000 79.42446 92 LEU B C 1
ATOM 1477 O O . LEU B 1 92 ? 12.82950 -37.91934 -27.12683 1.000 87.51938 92 LEU B O 1
ATOM 1482 N N . GLU B 1 93 ? 14.21638 -36.56632 -25.98234 1.000 75.72484 93 GLU B N 1
ATOM 1483 C CA . GLU B 1 93 ? 15.38004 -37.39112 -26.27254 1.000 83.08075 93 GLU B CA 1
ATOM 1484 C C . GLU B 1 93 ? 15.24660 -38.77771 -25.66555 1.000 97.05397 93 GLU B C 1
ATOM 1485 O O . GLU B 1 93 ? 15.69013 -39.76172 -26.26728 1.000 106.85440 93 GLU B O 1
ATOM 1491 N N . ALA B 1 94 ? 14.64031 -38.87937 -24.48151 1.000 93.71816 94 ALA B N 1
ATOM 1492 C CA . ALA B 1 94 ? 14.43754 -40.18854 -23.87232 1.000 95.59956 94 ALA B CA 1
ATOM 1493 C C . ALA B 1 94 ? 13.44882 -41.01935 -24.67918 1.000 93.84672 94 ALA B C 1
ATOM 1494 O O . ALA B 1 94 ? 13.59381 -42.24349 -24.78127 1.000 95.98960 94 ALA B O 1
ATOM 1496 N N . ALA B 1 95 ? 12.44263 -40.36779 -25.26861 1.000 94.80092 95 ALA B N 1
ATOM 1497 C CA . ALA B 1 95 ? 11.45293 -41.07468 -26.07367 1.000 97.98938 95 ALA B CA 1
ATOM 1498 C C . ALA B 1 95 ? 12.00245 -41.50098 -27.42774 1.000 100.37375 95 ALA B C 1
ATOM 1499 O O . ALA B 1 95 ? 11.44327 -42.40825 -28.05484 1.000 99.50194 95 ALA B O 1
ATOM 1501 N N . GLU B 1 96 ? 13.07517 -40.86079 -27.89536 1.000 101.92741 96 GLU B N 1
ATOM 1502 C CA . GLU B 1 96 ? 13.71521 -41.29526 -29.13074 1.000 106.89749 96 GLU B CA 1
ATOM 1503 C C . GLU B 1 96 ? 14.27763 -42.70544 -28.98997 1.000 103.83596 96 GLU B C 1
ATOM 1504 O O . GLU B 1 96 ? 14.26049 -43.48604 -29.94973 1.000 107.72105 96 GLU B O 1
ATOM 1510 N N . GLU B 1 97 ? 14.75088 -43.05570 -27.79946 1.000 96.34354 97 GLU B N 1
ATOM 1511 C CA . GLU B 1 97 ? 15.31441 -44.37452 -27.53960 1.000 91.96113 97 GLU B CA 1
ATOM 1512 C C . GLU B 1 97 ? 14.24466 -45.38070 -27.12786 1.000 83.28542 97 GLU B C 1
ATOM 1513 O O . GLU B 1 97 ? 13.50906 -45.16049 -26.16709 1.000 79.17431 97 GLU B O 1
#

Radius of gyration: 18.0 Å; Cα contacts (8 Å, |Δi|>4): 248; chains: 2; bounding box: 43×48×40 Å

Sequence (192 aa):
LEEEARELAEEAREVRRRAEELRRRAEEARETGEASEEHAAALLAEAAVLELKAVLLELEARRLLKESGGEVAREALELAREARREAREALEAAEELEEEARELAEEAREVRRRAEELRRRAEEARETGEASEEHAAALLAEAAVLELKAVLLELEARRLLKESGGEVAREALELAREARREAREALEAAEE

Nearest PDB structures (foldseek):
  8fvt-assembly1_B  TM=9.986E-01  e=5.684E-10  synthetic construct
  1s94-assembly1_A  TM=7.463E-01  e=2.547E+00  Doryteuthis pealeii
  3nvo-assembly1_A  TM=7.991E-01  e=3.197E+00  Salmonella enterica subsp. enterica serovar Typhimurium
  8d9p-assembly1_A  TM=3.326E-01  e=1.288E+00  synthetic construct
  8fvt-assembly1_B  TM=1.011E+00  e=2.974E-11  synthetic construct

Solvent-accessible surface area: 11399 Å² total; per-residue (Å²): 108,110,118,100,1,63,126,19,0,24,60,0,3,92,8,0,25,89,0,2,52,3,12,64,105,3,48,63,22,163,109,98,55,91,78,32,119,133,54,40,58,57,20,63,56,59,1,47,91,19,16,109,87,0,35,108,15,14,80,78,1,153,155,25,48,165,100,70,30,26,149,26,1,137,69,2,45,122,18,1,96,72,1,53,126,10,1,111,94,1,23,110,14,12,125,127,103,118,82,79,2,63,86,20,6,12,74,0,20,89,9,5,36,91,0,0,72,6,4,119,113,5,56,86,18,134,113,82,71,149,31,61,164,152,81,36,57,54,17,59,56,71,1,43,100,18,26,108,111,0,47,105,20,9,92,52,2,106,144,5,50,177,128,47,40,22,123,61,5,121,78,2,19,119,24,2,92,43,0,62,127,19,0,134,96,1,34,111,16,12,133,128

Secondary structure (DSSP, 8-state):
-HHHHHHHHHHHHHHHHHHHHHHHHHHHHHHHT---HHHHHHHHHHHHHHHHHHHHHHHHHHHHHHTT--HHHHHHHHHHHHHHHHHHHHHHHHH-/-HHHHHHHHHHHHHHHHHHHHHHHHHHHHHHSS---HHHHHHHHHHHHHHHHHHHHHHHHHHHHHHH---HHHHHHHHHHHHHHHHHHHHHHHHH-